Protein AF-A0A7S0PKZ0-F1 (afdb_monomer)

Solvent-accessible surface area (backbone atoms only — not comparable to full-atom values): 12028 Å² total; per-residue (Å²): 126,69,69,65,55,56,55,50,51,53,50,52,51,52,49,52,52,48,51,51,53,54,59,71,63,54,62,66,52,75,35,66,64,28,53,51,29,33,50,53,7,54,50,24,42,57,54,16,51,55,30,55,74,65,74,74,39,45,51,58,20,16,48,25,36,32,49,12,48,53,27,40,52,50,19,72,67,49,70,57,68,77,64,82,74,85,74,59,55,68,72,52,46,54,58,54,57,74,45,44,66,54,52,53,52,21,51,50,30,39,51,51,15,47,54,30,37,38,51,21,22,44,52,44,9,65,68,56,44,23,62,75,70,72,50,70,84,73,52,71,70,60,46,54,56,40,42,54,55,19,38,54,36,32,46,55,14,38,54,25,40,33,54,17,36,50,46,51,43,50,52,52,47,52,52,50,22,50,52,28,47,77,68,78,39,65,43,85,76,60,49,67,71,33,84,72,42,27,66,48,46,50,49,29,53,50,40,44,46,51,24,54,29,51,46,25,57,66,45,53,94,35,70,70,38,40,54,51,22,31,59,68,70,73,99

pLDDT: mean 74.47, std 13.17, range [40.56, 91.44]

Secondary structure (DSSP, 8-state):
--HHHHHHHHHHHHHHHHHHHHHHTS--PPPHHHHHHHHHHHHHHHHHHHHHHTTS-HHHHHHHHHHHHHHHHHHHHSPPTT-TTTT--HHHHHHHHHTHHHHHHHHHHHHHHHHHHHHHHHHT-HHHHHHHHT--PPPHHHHHHHHHHHHHHHHHHHHHHHHHHHHHHHHHHHHHHHHHHHTT--GGG--TTSTTTHHHHHHHHHHHHHHHHHHHHTTTTSHHHHHHHHHHHT-

Sequence (235 aa):
RRGTLAMRAINVDRRRARDKRHRVRRAPQLSAGSLILANIGLLSFAVSVVFYLENTQWDLFALFCVVGYVFCAAAFCVPPPGGAVESMEPAVQTQHDSRAWWRVFASMLNAIGLVLGVIGSAMYSPTFVSWVRGEGVLSGEEFEILTDYSNVIWAVSFVCFPIAAALTLRDKVLTLRTVAELNNRAPSSVSVFDPAVSVHAWILVSLCIFAVGGVMFCLDEHESVVRAALVLFGA

Foldseek 3Di:
DVVVVVVVVVVVVVVVVVVVVVVLPPQQDQDPQLVVLQVQLLVLQLVLVVVVVVVPCLQSNLVSQLSNLVSNVVSVVDDGPDPPPVDDDVQLVVVLVVCVVLLVLLVVLSVLLSVLSNVLSQLSHQVSVCVVVVHDRDDPVRSVVSNLVSLVSNLSSLVSNLSSLVSVLVSVLVSVLSSCVVVVHHSVVRDCCDVSNVVSVVSSVLSNLCNQLSNLVSVVVDPVSPVVSCVSSVD

Structure (mmCIF, N/CA/C/O backbone):
data_AF-A0A7S0PKZ0-F1
#
_entry.id   AF-A0A7S0PKZ0-F1
#
loop_
_atom_site.group_PDB
_atom_site.id
_atom_site.type_symbol
_atom_site.label_atom_id
_atom_site.label_alt_id
_atom_site.label_comp_id
_atom_site.label_asym_id
_atom_site.label_entity_id
_atom_site.label_seq_id
_atom_site.pdbx_PDB_ins_code
_atom_site.Cartn_x
_atom_site.Cartn_y
_atom_site.Cartn_z
_atom_site.occupancy
_atom_site.B_iso_or_equiv
_atom_site.auth_seq_id
_atom_site.auth_comp_id
_atom_site.auth_asym_id
_atom_site.auth_atom_id
_atom_site.pdbx_PDB_model_num
ATOM 1 N N . ARG A 1 1 ? 48.602 14.251 -41.910 1.00 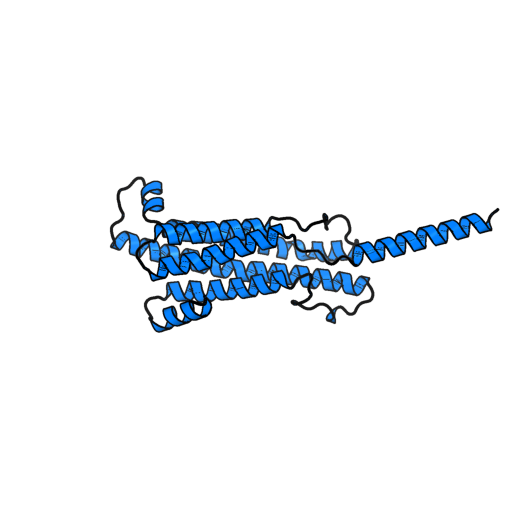56.16 1 ARG A N 1
ATOM 2 C CA . ARG A 1 1 ? 47.742 14.945 -40.909 1.00 56.16 1 ARG A CA 1
ATOM 3 C C . ARG A 1 1 ? 46.257 14.524 -40.913 1.00 56.16 1 ARG A C 1
ATOM 5 O O . ARG A 1 1 ? 45.621 14.715 -39.889 1.00 56.16 1 ARG A O 1
ATOM 12 N N . ARG A 1 2 ? 45.687 13.935 -41.984 1.00 50.72 2 ARG A N 1
ATOM 13 C CA . ARG A 1 2 ? 44.255 13.533 -42.023 1.00 50.72 2 ARG A CA 1
ATOM 14 C C . ARG A 1 2 ? 43.917 12.217 -41.286 1.00 50.72 2 ARG A C 1
ATOM 16 O O . ARG A 1 2 ? 42.847 12.124 -40.700 1.00 50.72 2 ARG A O 1
ATOM 23 N N . GLY A 1 3 ? 44.831 11.242 -41.228 1.00 50.81 3 GLY A N 1
ATOM 24 C CA . GLY A 1 3 ? 44.572 9.940 -40.579 1.00 50.81 3 GLY A CA 1
ATOM 25 C C . GLY A 1 3 ? 44.413 9.990 -39.050 1.00 50.81 3 GLY A C 1
ATOM 26 O O . GLY A 1 3 ? 43.623 9.245 -38.479 1.00 50.81 3 GLY A O 1
ATOM 27 N N . THR A 1 4 ? 45.097 10.917 -38.375 1.00 53.38 4 THR A N 1
ATOM 28 C CA . THR A 1 4 ? 45.091 11.037 -36.905 1.00 53.38 4 THR A CA 1
ATOM 29 C C . THR A 1 4 ? 43.789 11.633 -36.355 1.00 53.38 4 THR A C 1
ATOM 31 O O . THR A 1 4 ? 43.390 11.321 -35.234 1.00 53.38 4 THR A O 1
ATOM 34 N N . LEU A 1 5 ? 43.104 12.466 -37.148 1.00 55.00 5 LEU A N 1
ATOM 35 C CA . LEU A 1 5 ? 41.806 13.056 -36.799 1.00 55.00 5 LEU A CA 1
ATOM 36 C C . LEU A 1 5 ? 40.672 12.028 -36.892 1.00 55.00 5 LEU A C 1
ATOM 38 O O . LEU A 1 5 ? 39.855 11.948 -35.977 1.00 55.00 5 LEU A O 1
ATOM 42 N N . ALA A 1 6 ? 40.673 11.187 -37.931 1.00 56.84 6 ALA A N 1
ATOM 43 C CA . ALA A 1 6 ? 39.675 10.127 -38.092 1.00 56.84 6 ALA A CA 1
ATOM 44 C C . ALA A 1 6 ? 39.782 9.079 -36.970 1.00 56.84 6 ALA A C 1
ATOM 46 O O . ALA A 1 6 ? 38.782 8.670 -36.385 1.00 56.84 6 ALA A O 1
ATOM 47 N N . MET A 1 7 ? 41.011 8.714 -36.587 1.00 55.25 7 MET A N 1
ATOM 48 C CA . MET A 1 7 ? 41.256 7.767 -35.495 1.00 55.25 7 MET A CA 1
ATOM 49 C C . MET A 1 7 ? 40.845 8.329 -34.120 1.00 55.25 7 MET A C 1
ATOM 51 O O . MET A 1 7 ? 40.352 7.589 -33.267 1.00 55.25 7 MET A O 1
ATOM 55 N N . ARG A 1 8 ? 40.991 9.648 -33.903 1.00 57.72 8 ARG A N 1
ATOM 56 C CA . ARG A 1 8 ? 40.479 10.327 -32.699 1.00 57.72 8 ARG A CA 1
ATOM 57 C C . ARG A 1 8 ? 38.952 10.353 -32.660 1.00 57.72 8 ARG A C 1
ATOM 59 O O . ARG A 1 8 ? 38.401 10.056 -31.606 1.00 57.72 8 ARG A O 1
ATOM 66 N N . ALA A 1 9 ? 38.284 10.639 -33.777 1.00 59.44 9 ALA A N 1
ATOM 67 C CA . ALA A 1 9 ? 36.822 10.629 -33.852 1.00 59.44 9 ALA A CA 1
ATOM 68 C C . ALA A 1 9 ? 36.245 9.239 -33.522 1.00 59.44 9 ALA A C 1
ATOM 70 O O . ALA A 1 9 ? 35.396 9.115 -32.643 1.00 59.44 9 ALA A O 1
ATOM 71 N N . ILE A 1 10 ? 36.816 8.178 -34.105 1.00 63.06 10 ILE A N 1
ATOM 72 C CA . ILE A 1 10 ? 36.405 6.787 -33.847 1.00 63.06 10 ILE A CA 1
ATOM 73 C C . ILE A 1 10 ? 36.598 6.403 -32.371 1.00 63.06 10 ILE A C 1
ATOM 75 O O . ILE A 1 10 ? 35.760 5.717 -31.784 1.00 63.06 10 ILE A O 1
ATOM 79 N N . ASN A 1 11 ? 37.687 6.847 -31.739 1.00 59.66 11 ASN A N 1
ATOM 80 C CA . ASN A 1 11 ? 37.932 6.566 -30.323 1.00 59.66 11 ASN A CA 1
ATOM 81 C C . ASN A 1 11 ? 37.009 7.354 -29.384 1.00 59.66 11 ASN A C 1
ATOM 83 O O . ASN A 1 11 ? 36.623 6.824 -28.341 1.00 59.66 11 ASN A O 1
ATOM 87 N N . VAL A 1 12 ? 36.632 8.585 -29.740 1.00 64.75 12 VAL A N 1
ATOM 88 C CA . VAL A 1 12 ? 35.649 9.376 -28.983 1.00 64.75 12 VAL A CA 1
ATOM 89 C C . VAL A 1 12 ? 34.263 8.738 -29.081 1.00 64.75 12 VAL A C 1
ATOM 91 O O . VAL A 1 12 ? 33.608 8.574 -28.052 1.00 64.75 12 VAL A O 1
ATOM 94 N N . ASP A 1 13 ? 33.859 8.277 -30.265 1.00 57.31 13 ASP A N 1
ATOM 95 C CA . ASP A 1 13 ? 32.584 7.575 -30.448 1.00 57.31 13 ASP A CA 1
ATOM 96 C C . ASP A 1 13 ? 32.557 6.220 -29.743 1.00 57.31 13 ASP A C 1
ATOM 98 O O . ASP A 1 13 ? 31.575 5.888 -29.081 1.00 57.31 13 ASP A O 1
ATOM 102 N N . ARG A 1 14 ? 33.657 5.457 -29.773 1.00 57.25 14 ARG A N 1
ATOM 103 C CA . ARG A 1 14 ? 33.768 4.207 -29.004 1.00 57.25 14 ARG A CA 1
ATOM 104 C C . ARG A 1 14 ? 33.708 4.441 -27.497 1.00 57.25 14 ARG A C 1
ATOM 106 O O . ARG A 1 14 ? 33.105 3.631 -26.794 1.00 57.25 14 ARG A O 1
ATOM 113 N N . ARG A 1 15 ? 34.297 5.531 -26.989 1.00 56.03 15 ARG A N 1
ATOM 114 C CA . ARG A 1 15 ? 34.193 5.915 -25.570 1.00 56.03 15 ARG A CA 1
ATOM 115 C C . ARG A 1 15 ? 32.774 6.347 -25.211 1.00 56.03 15 ARG A C 1
ATOM 117 O O . ARG A 1 15 ? 32.238 5.826 -24.244 1.00 56.03 15 ARG A O 1
ATOM 124 N N . ARG A 1 16 ? 32.122 7.175 -26.034 1.00 55.34 16 ARG A N 1
ATOM 125 C CA . ARG A 1 16 ? 30.708 7.554 -25.854 1.00 55.34 16 ARG A CA 1
ATOM 126 C C . ARG A 1 16 ? 29.771 6.348 -25.903 1.00 55.34 16 ARG A C 1
ATOM 128 O O . ARG A 1 16 ? 28.849 6.265 -25.099 1.00 55.34 16 ARG A O 1
ATOM 135 N N . ALA A 1 17 ? 30.019 5.389 -26.793 1.00 53.44 17 ALA A N 1
ATOM 136 C CA . ALA A 1 17 ? 29.255 4.147 -26.874 1.00 53.44 17 ALA A CA 1
ATOM 137 C C . ALA A 1 17 ? 29.500 3.230 -25.661 1.00 53.44 17 ALA A C 1
ATOM 139 O O . ALA A 1 17 ? 28.560 2.606 -25.168 1.00 53.44 17 ALA A O 1
ATOM 140 N N . ARG A 1 18 ? 30.736 3.165 -25.141 1.00 51.12 18 ARG A N 1
ATOM 141 C CA . ARG A 1 18 ? 31.054 2.455 -23.888 1.00 51.12 18 ARG A CA 1
ATOM 142 C C . ARG A 1 18 ? 30.399 3.109 -22.675 1.00 51.12 18 ARG A C 1
ATOM 144 O O . ARG A 1 18 ? 29.810 2.392 -21.875 1.00 51.12 18 ARG A O 1
ATOM 151 N N . ASP A 1 19 ? 30.443 4.432 -22.571 1.00 51.38 19 ASP A N 1
ATOM 152 C CA . ASP A 1 19 ? 29.811 5.174 -21.476 1.00 51.38 19 ASP A CA 1
ATOM 153 C C . ASP A 1 19 ? 28.287 5.070 -21.527 1.00 51.38 19 ASP A C 1
ATOM 155 O O . ASP A 1 19 ? 27.661 4.855 -20.491 1.00 51.38 19 ASP A O 1
ATOM 159 N N . LYS A 1 20 ? 27.677 5.111 -22.722 1.00 50.09 20 LYS A N 1
ATOM 160 C CA . LYS A 1 20 ? 26.248 4.803 -22.897 1.00 50.09 20 LYS A CA 1
ATOM 161 C C . LYS A 1 20 ? 25.925 3.381 -22.434 1.00 50.09 20 LYS A C 1
ATOM 163 O O . LYS A 1 20 ? 25.011 3.202 -21.637 1.00 50.09 20 LYS A O 1
ATOM 168 N N . ARG A 1 21 ? 26.716 2.375 -22.832 1.00 46.09 21 ARG A N 1
ATOM 169 C CA . ARG A 1 21 ? 26.534 0.984 -22.368 1.00 46.09 21 ARG A CA 1
ATOM 170 C C . ARG A 1 21 ? 26.720 0.824 -20.856 1.00 46.09 21 ARG A C 1
ATOM 172 O O . ARG A 1 21 ? 26.037 -0.003 -20.261 1.00 46.09 21 ARG A O 1
ATOM 179 N N . HIS A 1 22 ? 27.617 1.586 -20.228 1.00 42.88 22 HIS A N 1
ATOM 180 C CA . HIS A 1 22 ? 27.821 1.557 -18.776 1.00 42.88 22 HIS A CA 1
ATOM 181 C C . HIS A 1 22 ? 26.718 2.283 -17.998 1.00 42.88 22 HIS A C 1
ATOM 183 O O . HIS A 1 22 ? 26.326 1.796 -16.939 1.00 42.88 22 HIS A O 1
ATOM 189 N N . ARG A 1 23 ? 26.182 3.394 -18.520 1.00 45.28 23 ARG A N 1
ATOM 190 C CA . ARG A 1 23 ? 25.038 4.099 -17.917 1.00 45.28 23 ARG A CA 1
ATOM 191 C C . ARG A 1 23 ? 23.756 3.272 -17.991 1.00 45.28 23 ARG A C 1
ATOM 193 O O . ARG A 1 23 ? 23.071 3.157 -16.986 1.00 45.28 23 ARG A O 1
ATOM 200 N N . VAL A 1 24 ? 23.497 2.613 -19.121 1.00 45.78 24 VAL A N 1
ATOM 201 C CA . VAL A 1 24 ? 22.322 1.740 -19.315 1.00 45.78 24 VAL A CA 1
ATOM 202 C C . VAL A 1 24 ? 22.423 0.432 -18.510 1.00 45.78 24 VAL A C 1
ATOM 204 O O . VAL A 1 24 ? 21.413 -0.167 -18.160 1.00 45.78 24 VAL A O 1
ATOM 207 N N . ARG A 1 25 ? 23.640 -0.020 -18.165 1.00 40.56 25 ARG A N 1
ATOM 208 C CA . ARG A 1 25 ? 23.864 -1.217 -17.331 1.00 40.56 25 ARG A CA 1
ATOM 209 C C . ARG A 1 25 ? 23.641 -1.007 -15.834 1.00 40.56 25 ARG A C 1
ATOM 211 O O . ARG A 1 25 ? 23.588 -2.006 -15.118 1.00 40.56 25 ARG A O 1
ATOM 218 N N . ARG A 1 26 ? 23.540 0.230 -15.338 1.00 45.75 26 ARG A N 1
ATOM 219 C CA . ARG A 1 26 ? 23.131 0.442 -13.947 1.00 45.75 26 ARG A CA 1
ATOM 220 C C . ARG A 1 26 ? 21.631 0.194 -13.875 1.00 45.75 26 ARG A C 1
ATOM 222 O O . ARG A 1 26 ? 20.842 1.074 -14.196 1.00 45.75 26 ARG A O 1
ATOM 229 N N . ALA A 1 27 ? 21.260 -1.025 -13.483 1.00 46.25 27 ALA A N 1
ATOM 230 C CA . ALA A 1 27 ? 19.916 -1.298 -12.996 1.00 46.25 27 ALA A CA 1
ATOM 231 C C . ALA A 1 27 ? 19.540 -0.196 -11.988 1.00 46.25 27 ALA A C 1
ATOM 233 O O . ALA A 1 27 ? 20.423 0.216 -11.223 1.00 46.25 27 ALA A O 1
ATOM 234 N N . PRO A 1 28 ? 18.296 0.313 -12.001 1.00 50.59 28 PRO A N 1
ATOM 235 C CA . PRO A 1 28 ? 17.863 1.301 -11.025 1.00 50.59 28 PRO A CA 1
ATOM 236 C C . PRO A 1 28 ? 18.113 0.716 -9.636 1.00 50.59 28 PRO A C 1
ATOM 238 O O . PRO A 1 28 ? 17.475 -0.255 -9.234 1.00 50.59 28 PRO A O 1
ATOM 241 N N . GLN A 1 29 ? 19.116 1.246 -8.935 1.00 51.88 29 GLN A N 1
ATOM 242 C CA . GLN A 1 29 ? 19.364 0.856 -7.558 1.00 51.88 29 GLN A CA 1
ATOM 243 C C . GLN A 1 29 ? 18.189 1.398 -6.758 1.00 51.88 29 GLN A C 1
ATOM 245 O O . GLN A 1 29 ? 17.881 2.584 -6.848 1.00 51.88 29 GLN A O 1
ATOM 250 N N . LEU A 1 30 ? 17.484 0.536 -6.032 1.00 57.06 30 LEU A N 1
ATOM 251 C CA . LEU A 1 30 ? 16.464 1.004 -5.107 1.00 57.06 30 LEU A CA 1
ATOM 252 C C . LEU A 1 30 ? 17.107 1.965 -4.107 1.00 57.06 30 LEU A C 1
ATOM 254 O O . LEU A 1 30 ? 18.186 1.697 -3.577 1.00 57.06 30 LEU A O 1
ATOM 258 N N . SER A 1 31 ? 16.439 3.092 -3.864 1.00 65.94 31 SER A N 1
ATOM 259 C CA . SER A 1 31 ? 16.813 3.986 -2.776 1.00 65.94 31 SER A CA 1
ATOM 260 C C . SER A 1 31 ? 16.755 3.191 -1.473 1.00 65.94 31 SER A C 1
ATOM 262 O O . SER A 1 31 ? 15.693 2.681 -1.109 1.00 65.94 31 SER A O 1
ATOM 264 N N . ALA A 1 32 ? 17.876 3.101 -0.754 1.00 72.75 32 ALA A N 1
ATOM 265 C CA . ALA A 1 32 ? 17.889 2.546 0.599 1.00 72.75 32 ALA A CA 1
ATOM 266 C C . ALA A 1 32 ? 16.852 3.253 1.496 1.00 72.75 32 ALA A C 1
ATOM 268 O O . ALA A 1 32 ? 16.226 2.613 2.334 1.00 72.75 32 ALA A O 1
ATOM 269 N N . GLY A 1 33 ? 16.598 4.545 1.247 1.00 75.88 33 GLY A N 1
ATOM 270 C CA . GLY A 1 33 ? 15.549 5.313 1.916 1.00 75.88 33 GLY A CA 1
ATOM 271 C C . GLY A 1 33 ? 14.141 4.776 1.650 1.00 75.88 33 GLY A C 1
ATOM 272 O O . GLY A 1 33 ? 13.386 4.598 2.599 1.00 75.88 33 GLY A O 1
ATOM 273 N N . SER A 1 34 ? 13.795 4.440 0.400 1.00 73.25 34 SER A N 1
ATOM 274 C CA . SER A 1 34 ? 12.488 3.835 0.082 1.00 73.25 34 SER A CA 1
ATOM 275 C C . SER A 1 34 ? 12.282 2.512 0.820 1.00 73.25 34 SER A C 1
ATOM 277 O O . SER A 1 34 ? 11.197 2.256 1.329 1.00 73.25 34 SER A O 1
ATOM 279 N N . LEU A 1 35 ? 13.323 1.678 0.903 1.00 77.31 35 LEU A N 1
ATOM 280 C CA . LEU A 1 35 ? 13.255 0.389 1.596 1.00 77.31 35 LEU A CA 1
ATOM 281 C C . LEU A 1 35 ? 13.091 0.551 3.110 1.00 77.31 35 LEU A C 1
ATOM 283 O O . LEU A 1 35 ? 12.270 -0.137 3.706 1.00 77.31 35 LEU A O 1
ATOM 287 N N . ILE A 1 36 ? 13.842 1.468 3.727 1.00 83.50 36 ILE A N 1
ATOM 288 C CA . ILE A 1 36 ? 13.723 1.757 5.163 1.00 83.50 36 ILE A CA 1
ATOM 289 C C . ILE A 1 36 ? 12.309 2.243 5.488 1.00 83.50 36 ILE A C 1
ATOM 291 O O . ILE A 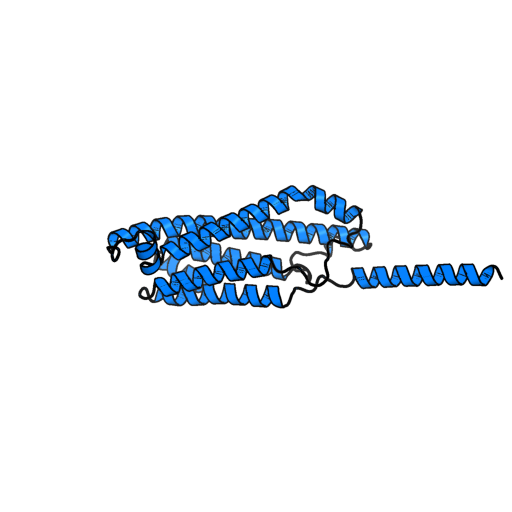1 36 ? 11.680 1.708 6.396 1.00 83.50 36 ILE A O 1
ATOM 295 N N . LEU A 1 37 ? 11.788 3.206 4.723 1.00 84.06 37 LEU A N 1
ATOM 296 C CA . LEU A 1 37 ? 10.441 3.739 4.932 1.00 84.06 37 LEU A CA 1
ATOM 297 C C . LEU A 1 37 ? 9.368 2.659 4.751 1.00 84.06 37 LEU A C 1
ATOM 299 O O . LEU A 1 37 ? 8.492 2.531 5.601 1.00 84.06 37 LEU A O 1
ATOM 303 N N . ALA A 1 38 ? 9.466 1.838 3.700 1.00 79.81 38 ALA A N 1
ATOM 304 C CA . ALA A 1 38 ? 8.526 0.743 3.481 1.00 79.81 38 ALA A CA 1
ATOM 305 C C . ALA A 1 38 ? 8.550 -0.258 4.646 1.00 79.81 38 ALA A C 1
ATOM 307 O O . ALA A 1 38 ? 7.494 -0.633 5.141 1.00 79.81 38 ALA A O 1
ATOM 308 N N . ASN A 1 39 ? 9.735 -0.638 5.131 1.00 84.00 39 ASN A N 1
ATOM 309 C CA . ASN A 1 39 ? 9.867 -1.562 6.258 1.00 84.00 39 ASN A CA 1
ATOM 310 C C . ASN A 1 39 ? 9.316 -0.984 7.565 1.00 84.00 39 ASN A C 1
ATOM 312 O O . ASN A 1 39 ? 8.660 -1.711 8.302 1.00 84.00 39 ASN A O 1
ATOM 316 N N . ILE A 1 40 ? 9.536 0.305 7.849 1.00 87.88 40 ILE A N 1
ATOM 317 C CA . ILE A 1 40 ? 8.939 0.967 9.021 1.00 87.88 40 ILE A CA 1
ATOM 318 C C . ILE A 1 40 ? 7.412 0.937 8.918 1.00 87.88 40 ILE A C 1
ATOM 320 O O . ILE A 1 40 ? 6.742 0.623 9.899 1.00 87.88 40 ILE A O 1
ATOM 324 N N . GLY A 1 41 ? 6.860 1.215 7.734 1.00 86.06 41 GLY A N 1
ATOM 325 C CA . GLY A 1 41 ? 5.416 1.170 7.522 1.00 86.06 41 GLY A CA 1
ATOM 326 C C . GLY A 1 41 ? 4.841 -0.234 7.736 1.00 86.06 41 GLY A C 1
ATOM 327 O O . GLY A 1 41 ? 3.910 -0.415 8.516 1.00 86.06 41 GLY A O 1
ATOM 328 N N . LEU A 1 42 ? 5.457 -1.246 7.120 1.00 82.00 42 LEU A N 1
ATOM 329 C CA . LEU A 1 42 ? 5.058 -2.651 7.262 1.00 82.00 42 LEU A CA 1
ATOM 330 C C . LEU A 1 42 ? 5.179 -3.161 8.705 1.00 82.00 42 LEU A C 1
ATOM 332 O O . LEU A 1 42 ? 4.280 -3.841 9.191 1.00 82.00 42 LEU A O 1
ATOM 336 N N . LEU A 1 43 ? 6.262 -2.807 9.403 1.00 85.50 43 LEU A N 1
ATOM 337 C CA . LEU A 1 43 ? 6.450 -3.155 10.812 1.00 85.50 43 LEU A CA 1
ATOM 338 C C . LEU A 1 43 ? 5.381 -2.498 11.689 1.00 85.50 43 LEU A C 1
ATOM 340 O O . LEU A 1 43 ? 4.896 -3.123 12.624 1.00 85.50 43 LEU A O 1
ATOM 344 N N . SER A 1 44 ? 4.992 -1.263 11.371 1.00 88.12 44 SER A N 1
ATOM 345 C CA . SER A 1 44 ? 3.947 -0.554 12.112 1.00 88.12 44 SER A CA 1
ATOM 346 C C . SER A 1 44 ? 2.595 -1.263 11.973 1.00 88.12 44 SER A C 1
ATOM 348 O O . SER A 1 44 ? 1.918 -1.449 12.976 1.00 88.12 44 SER A O 1
ATOM 350 N N . PHE A 1 45 ? 2.243 -1.765 10.782 1.00 83.88 45 PHE A N 1
ATOM 351 C CA . PHE A 1 45 ? 1.056 -2.617 10.614 1.00 83.88 45 PHE A CA 1
ATOM 352 C C . PHE A 1 45 ? 1.153 -3.944 11.377 1.00 83.88 45 PHE A C 1
ATOM 354 O O . PHE A 1 45 ? 0.170 -4.391 11.951 1.00 83.88 45 PHE A O 1
ATOM 361 N N . ALA A 1 46 ? 2.325 -4.580 11.424 1.00 81.06 46 ALA A N 1
ATOM 362 C CA . ALA A 1 46 ? 2.491 -5.803 12.213 1.00 81.06 46 ALA A CA 1
ATOM 363 C C . ALA A 1 46 ? 2.310 -5.542 13.721 1.00 81.06 46 ALA A C 1
ATOM 365 O O . ALA A 1 46 ? 1.666 -6.319 14.419 1.00 81.06 46 ALA A O 1
ATOM 366 N N . VAL A 1 47 ? 2.843 -4.423 14.220 1.00 85.44 47 VAL A N 1
ATOM 367 C CA . VAL A 1 47 ? 2.689 -4.010 15.622 1.00 85.44 47 VAL A CA 1
ATOM 368 C C . VAL A 1 47 ? 1.241 -3.635 15.941 1.00 85.44 47 VAL A C 1
ATOM 370 O O . VAL A 1 47 ? 0.768 -3.959 17.027 1.00 85.44 47 VAL A O 1
ATOM 373 N N . SER A 1 48 ? 0.511 -3.000 15.017 1.00 84.69 48 SER A N 1
ATOM 374 C CA . SER A 1 48 ? -0.896 -2.663 15.258 1.00 84.69 48 SER A CA 1
ATOM 375 C C . SER A 1 48 ? -1.746 -3.912 15.492 1.00 84.69 48 SER A C 1
ATOM 377 O O . SER A 1 48 ? -2.560 -3.913 16.412 1.00 84.69 48 SER A O 1
ATOM 379 N N . VAL A 1 49 ? -1.501 -5.004 14.758 1.00 79.25 49 VAL A N 1
ATOM 380 C CA . VAL A 1 49 ? -2.210 -6.281 14.954 1.00 79.25 49 VAL A CA 1
ATOM 381 C C . VAL A 1 49 ? -2.106 -6.774 16.402 1.00 79.25 49 VAL A C 1
ATOM 383 O O . VAL A 1 49 ? -3.097 -7.256 16.936 1.00 79.25 49 VAL A O 1
ATOM 386 N N . VAL A 1 50 ? -0.970 -6.590 17.082 1.00 82.56 50 VAL A N 1
ATOM 387 C CA . VAL A 1 50 ? -0.828 -6.970 18.503 1.00 82.56 50 VAL A CA 1
ATOM 388 C C . VAL A 1 50 ? -1.848 -6.229 19.373 1.00 82.56 50 VAL A C 1
ATOM 390 O O . VAL A 1 50 ? -2.577 -6.853 20.139 1.00 82.56 50 VAL A O 1
ATOM 393 N N . PHE A 1 51 ? -1.962 -4.911 19.202 1.00 84.69 51 PHE A N 1
ATOM 394 C CA . PHE A 1 51 ? -2.911 -4.091 19.961 1.00 84.69 51 PHE A CA 1
ATOM 395 C C . PHE A 1 51 ? -4.373 -4.367 19.601 1.00 84.69 51 PHE A C 1
ATOM 397 O O . PHE A 1 51 ? -5.239 -4.250 20.467 1.00 84.69 51 PHE A O 1
ATOM 404 N N . TYR A 1 52 ? -4.641 -4.752 18.350 1.00 79.56 52 TYR A N 1
ATOM 405 C CA . TYR A 1 52 ? -5.963 -5.206 17.921 1.00 79.56 52 TYR A CA 1
ATOM 406 C C . TYR A 1 52 ? -6.369 -6.486 18.666 1.00 79.56 52 TYR A C 1
ATOM 408 O O . TYR A 1 52 ? -7.456 -6.561 19.226 1.00 79.56 52 TYR A O 1
ATOM 416 N N . LEU A 1 53 ? -5.471 -7.472 18.761 1.00 76.25 53 LEU A N 1
ATOM 417 C CA . LEU A 1 53 ? -5.754 -8.748 19.431 1.00 76.25 53 LEU A CA 1
ATOM 418 C C . LEU A 1 53 ? -5.915 -8.618 20.945 1.00 76.25 53 LEU A C 1
ATOM 420 O O . LEU A 1 53 ? -6.707 -9.341 21.549 1.00 76.25 53 LEU A O 1
ATOM 424 N N . GLU A 1 54 ? -5.179 -7.697 21.564 1.00 79.06 54 GLU A N 1
ATOM 425 C CA . GLU A 1 54 ? -5.302 -7.418 22.995 1.00 79.06 54 GLU A CA 1
ATOM 426 C C . GLU A 1 54 ? -6.603 -6.676 23.354 1.00 79.06 54 GLU A C 1
ATOM 428 O O . GLU A 1 54 ? -6.901 -6.548 24.543 1.00 79.06 54 GLU A O 1
ATOM 433 N N . ASN A 1 55 ? -7.378 -6.193 22.367 1.00 71.12 55 ASN A N 1
ATOM 434 C CA . ASN A 1 55 ? -8.705 -5.561 22.503 1.00 71.12 55 ASN A CA 1
ATOM 435 C C . ASN A 1 55 ? -8.812 -4.440 23.560 1.00 71.12 55 ASN A C 1
ATOM 437 O O . ASN A 1 55 ? -9.901 -4.083 24.010 1.00 71.12 55 ASN A O 1
ATOM 441 N N . THR A 1 56 ? -7.684 -3.871 23.983 1.00 73.38 56 THR A N 1
ATOM 442 C CA . THR A 1 56 ? -7.612 -2.930 25.114 1.00 73.38 56 THR A CA 1
ATOM 443 C C . THR A 1 56 ? -6.954 -1.604 24.752 1.00 73.38 56 THR A C 1
ATOM 445 O O . THR A 1 56 ? -7.129 -0.628 25.478 1.00 73.38 56 THR A O 1
ATOM 448 N N . GLN A 1 57 ? -6.226 -1.527 23.632 1.00 85.81 57 GLN A N 1
ATOM 449 C CA . GLN A 1 57 ? -5.434 -0.350 23.253 1.00 85.81 57 GLN A CA 1
ATOM 450 C C . GLN A 1 57 ? -5.739 0.130 21.826 1.00 85.81 57 GLN A C 1
ATOM 452 O O . GLN A 1 57 ? -4.851 0.258 20.981 1.00 85.81 57 GLN A O 1
ATOM 457 N N . TRP A 1 58 ? -7.011 0.451 21.578 1.00 86.88 58 TRP A N 1
ATOM 458 C CA . TRP A 1 58 ? -7.522 0.927 20.285 1.00 86.88 58 TRP A CA 1
ATOM 459 C C . TRP A 1 58 ? -6.825 2.193 19.758 1.00 86.88 58 TRP A C 1
ATOM 461 O O . TRP A 1 58 ? -6.572 2.307 18.560 1.00 86.88 58 TRP A O 1
ATOM 471 N N . ASP A 1 59 ? -6.418 3.107 20.644 1.00 88.00 59 ASP A N 1
ATOM 472 C CA . ASP A 1 59 ? -5.660 4.305 20.256 1.00 88.00 59 ASP A CA 1
ATOM 473 C C . ASP A 1 59 ? -4.261 3.969 19.711 1.00 88.00 59 ASP A C 1
ATOM 475 O O . ASP A 1 59 ? -3.805 4.585 18.745 1.00 88.00 59 ASP A O 1
ATOM 479 N N . LEU A 1 60 ? -3.576 2.978 20.295 1.00 88.50 60 LEU A N 1
ATOM 480 C CA . LEU A 1 60 ? -2.273 2.542 19.788 1.00 88.50 60 LEU A CA 1
ATOM 481 C C . LEU A 1 60 ? -2.427 1.757 18.490 1.00 88.50 60 LEU A C 1
ATOM 483 O O . LEU A 1 60 ? -1.664 2.000 17.556 1.00 88.50 60 LEU A O 1
ATOM 487 N N . PHE A 1 61 ? -3.438 0.889 18.393 1.00 89.56 61 PHE A N 1
ATOM 488 C CA . PHE A 1 61 ? -3.790 0.228 17.136 1.00 89.56 61 PHE A CA 1
ATOM 489 C C . PHE A 1 61 ? -3.961 1.248 15.999 1.00 89.56 61 PHE A C 1
ATOM 491 O O . PHE A 1 61 ? -3.261 1.177 14.984 1.00 89.56 61 PHE A O 1
ATOM 498 N N . ALA A 1 62 ? -4.827 2.243 16.206 1.00 88.62 62 ALA A N 1
ATOM 499 C CA . ALA A 1 62 ? -5.088 3.317 15.257 1.00 88.62 62 ALA A CA 1
ATOM 500 C C . ALA A 1 62 ? -3.809 4.078 14.875 1.00 88.62 62 ALA A C 1
ATOM 502 O O . ALA A 1 62 ? -3.523 4.268 13.689 1.00 88.62 62 ALA A O 1
ATOM 503 N N . LEU A 1 63 ? -3.004 4.473 15.869 1.00 91.44 63 LEU A N 1
ATOM 504 C CA . LEU A 1 63 ? -1.751 5.195 15.657 1.00 91.44 63 LEU A CA 1
ATOM 505 C C . LEU A 1 63 ? -0.780 4.407 14.772 1.00 91.44 63 LEU A C 1
ATOM 507 O O . LEU A 1 63 ? -0.265 4.947 13.792 1.00 91.44 63 LEU A O 1
ATOM 511 N N . PHE A 1 64 ? -0.533 3.137 15.093 1.00 90.62 64 PHE A N 1
ATOM 512 C CA . PHE A 1 64 ? 0.403 2.305 14.340 1.00 90.62 64 PHE A CA 1
ATOM 513 C C . PHE A 1 64 ? -0.076 2.044 12.906 1.00 90.62 64 PHE A C 1
ATOM 515 O O . PHE A 1 64 ? 0.743 2.048 11.985 1.00 90.62 64 PHE A O 1
ATOM 522 N N . CYS A 1 65 ? -1.385 1.927 12.679 1.00 88.62 65 CYS A N 1
ATOM 523 C CA . CYS A 1 65 ? -1.948 1.857 11.331 1.00 88.62 65 CYS A CA 1
ATOM 524 C C . CYS A 1 65 ? -1.742 3.159 10.538 1.00 88.62 65 CYS A C 1
ATOM 526 O O . CYS A 1 65 ? -1.308 3.113 9.384 1.00 88.62 65 CYS A O 1
ATOM 528 N N . VAL A 1 66 ? -1.982 4.329 11.145 1.00 89.06 66 VAL A N 1
ATOM 529 C CA . VAL A 1 66 ? -1.730 5.635 10.503 1.00 89.06 66 VAL A CA 1
ATOM 530 C C . VAL A 1 66 ? -0.249 5.798 10.158 1.00 89.06 66 VAL A C 1
ATOM 532 O O . VAL A 1 66 ? 0.084 6.168 9.030 1.00 89.06 66 VAL A O 1
ATOM 535 N N . VAL A 1 67 ? 0.647 5.481 11.098 1.00 90.25 67 VAL A N 1
ATOM 536 C CA . VAL A 1 67 ? 2.100 5.477 10.867 1.00 90.25 67 VAL A CA 1
ATOM 537 C C . VAL A 1 67 ? 2.445 4.529 9.715 1.00 90.25 67 VAL A C 1
ATOM 539 O O . VAL A 1 67 ? 3.174 4.923 8.804 1.00 90.25 67 VAL A O 1
ATOM 542 N N . GLY A 1 68 ? 1.854 3.332 9.698 1.00 87.00 68 GLY A N 1
ATOM 543 C CA . GLY A 1 68 ? 1.971 2.360 8.613 1.00 87.00 68 GLY A CA 1
ATOM 544 C C . GLY A 1 68 ? 1.697 2.974 7.242 1.00 87.00 68 GLY A C 1
ATOM 545 O O . GLY A 1 68 ? 2.572 2.983 6.369 1.00 87.00 68 GLY A O 1
ATOM 546 N N . TYR A 1 69 ? 0.515 3.572 7.078 1.00 85.38 69 TYR A N 1
ATOM 547 C CA . TYR A 1 69 ? 0.116 4.219 5.829 1.00 85.38 69 TYR A CA 1
ATOM 548 C C . TYR A 1 69 ? 1.054 5.364 5.435 1.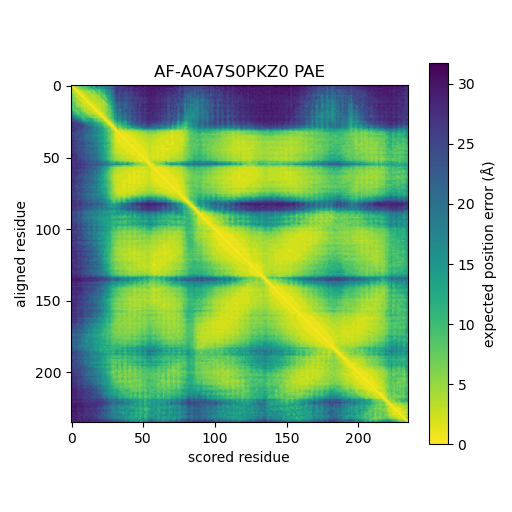00 85.38 69 TYR A C 1
ATOM 550 O O . TYR A 1 69 ? 1.513 5.404 4.292 1.00 85.38 69 TYR A O 1
ATOM 558 N N . VAL A 1 70 ? 1.390 6.267 6.360 1.00 86.69 70 VAL A N 1
ATOM 559 C CA . VAL A 1 70 ? 2.242 7.437 6.079 1.00 86.69 70 VAL A CA 1
ATOM 560 C C . VAL A 1 70 ? 3.639 7.022 5.611 1.00 86.69 70 VAL A C 1
ATOM 562 O O . VAL A 1 70 ? 4.142 7.556 4.619 1.00 86.69 70 VAL A O 1
ATOM 565 N N . PHE A 1 71 ? 4.262 6.050 6.279 1.00 86.81 71 PHE A N 1
ATOM 566 C CA . PHE A 1 71 ? 5.602 5.583 5.923 1.00 86.81 71 PHE A CA 1
ATOM 567 C C . PHE A 1 71 ? 5.617 4.800 4.605 1.00 86.81 71 PHE A C 1
ATOM 569 O O . PHE A 1 71 ? 6.519 5.004 3.786 1.00 86.81 71 PHE A O 1
ATOM 576 N N . CYS A 1 72 ? 4.592 3.986 4.335 1.00 81.31 72 CYS A N 1
ATOM 577 C CA . CYS A 1 72 ? 4.422 3.363 3.024 1.00 81.31 72 CYS A CA 1
ATOM 578 C C . CYS A 1 72 ? 4.231 4.415 1.915 1.00 81.31 72 CYS A C 1
ATOM 580 O O . CYS A 1 72 ? 4.869 4.304 0.869 1.00 81.31 72 CYS A O 1
ATOM 582 N N . ALA A 1 73 ? 3.446 5.477 2.142 1.00 78.62 73 ALA A N 1
ATOM 583 C CA . ALA A 1 73 ? 3.322 6.606 1.207 1.00 78.62 73 ALA A CA 1
ATOM 584 C C . ALA A 1 73 ? 4.676 7.260 0.926 1.00 78.62 73 ALA A C 1
ATOM 586 O O . ALA A 1 73 ? 5.067 7.447 -0.227 1.00 78.62 73 ALA A O 1
ATOM 587 N N . ALA A 1 74 ? 5.399 7.596 1.996 1.00 81.88 74 ALA A N 1
ATOM 588 C CA . ALA A 1 74 ? 6.687 8.258 1.907 1.00 81.88 74 ALA A CA 1
ATOM 589 C C . ALA A 1 74 ? 7.681 7.412 1.100 1.00 81.88 74 ALA A C 1
ATOM 591 O O . ALA A 1 74 ? 8.401 7.954 0.262 1.00 81.88 74 ALA A O 1
ATOM 592 N N . ALA A 1 75 ? 7.665 6.085 1.268 1.00 75.44 75 ALA A N 1
ATOM 593 C CA . ALA A 1 75 ? 8.495 5.162 0.499 1.00 75.44 75 ALA A CA 1
ATOM 594 C C . ALA A 1 75 ? 8.273 5.266 -1.020 1.00 75.44 75 ALA A C 1
ATOM 596 O O . ALA A 1 75 ? 9.247 5.210 -1.780 1.00 75.44 75 ALA A O 1
ATOM 597 N N . PHE A 1 76 ? 7.021 5.453 -1.460 1.00 69.81 76 PHE A N 1
ATOM 598 C CA . PHE A 1 76 ? 6.671 5.643 -2.873 1.00 69.81 76 PHE A CA 1
ATOM 599 C C . PHE A 1 76 ? 7.049 7.026 -3.411 1.00 69.81 76 PHE A C 1
ATOM 601 O O . PHE A 1 76 ? 7.336 7.155 -4.601 1.00 69.81 76 PHE A O 1
ATOM 608 N N . CYS A 1 77 ? 7.070 8.048 -2.554 1.00 71.31 77 CYS A N 1
ATOM 609 C CA . CYS A 1 77 ? 7.450 9.412 -2.925 1.00 71.31 77 CYS A CA 1
ATOM 610 C C . CYS A 1 77 ? 8.968 9.613 -3.029 1.00 71.31 77 CYS A C 1
ATOM 612 O O . CYS A 1 77 ? 9.411 10.594 -3.626 1.00 71.31 77 CYS A O 1
ATOM 614 N N . VAL A 1 78 ? 9.777 8.711 -2.461 1.00 67.75 78 VAL A N 1
ATOM 615 C CA . VAL A 1 78 ? 11.235 8.813 -2.554 1.00 67.75 78 VAL A CA 1
ATOM 616 C C . VAL A 1 78 ? 11.678 8.560 -4.001 1.00 67.75 78 VAL A C 1
ATOM 618 O O . VAL A 1 78 ? 11.470 7.464 -4.533 1.00 67.75 78 VAL A O 1
ATOM 621 N N . PRO A 1 79 ? 12.318 9.547 -4.654 1.00 58.75 79 PRO A N 1
ATOM 622 C CA . PRO A 1 79 ? 12.776 9.384 -6.020 1.00 58.75 79 PRO A CA 1
ATOM 623 C C . PRO A 1 79 ? 13.890 8.328 -6.081 1.00 58.75 79 PRO A C 1
ATOM 625 O O . PRO A 1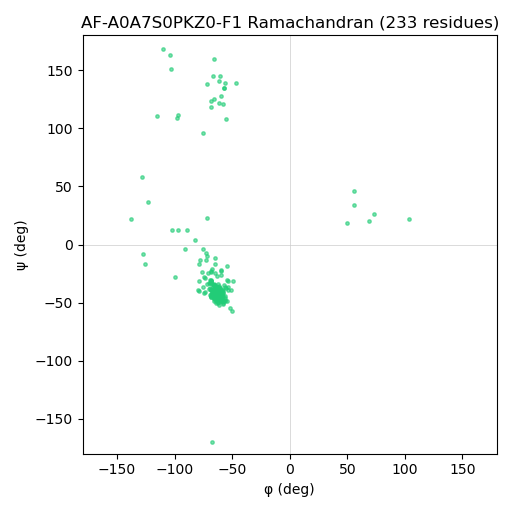 79 ? 14.718 8.233 -5.167 1.00 58.75 79 PRO A O 1
ATOM 628 N N . PRO A 1 80 ? 13.961 7.534 -7.161 1.00 55.44 80 PRO A N 1
ATOM 629 C CA . PRO A 1 80 ? 15.062 6.604 -7.345 1.00 55.44 80 PRO A CA 1
ATOM 630 C C . PRO A 1 80 ? 16.395 7.372 -7.439 1.00 55.44 80 PRO A C 1
ATOM 632 O O . PRO A 1 80 ? 16.455 8.437 -8.066 1.00 55.44 80 PRO A O 1
ATOM 635 N N . PRO A 1 81 ? 17.482 6.849 -6.845 1.00 49.44 81 PRO A N 1
ATOM 636 C CA . PRO A 1 81 ? 18.787 7.483 -6.901 1.00 49.44 81 PRO A CA 1
ATOM 637 C C . PRO A 1 81 ? 19.254 7.567 -8.360 1.00 49.44 81 PRO A C 1
ATOM 639 O O . PRO A 1 81 ? 19.370 6.556 -9.053 1.00 49.44 81 PRO A O 1
ATOM 642 N N . GLY A 1 82 ? 19.527 8.791 -8.823 1.00 48.56 82 GLY A N 1
ATOM 643 C CA . GLY A 1 82 ? 20.088 9.045 -10.153 1.00 48.56 82 GLY A CA 1
ATOM 644 C C . GLY A 1 82 ? 19.131 9.574 -11.227 1.00 48.56 82 GLY A C 1
ATOM 645 O O . GLY A 1 82 ? 19.460 9.428 -12.399 1.00 48.56 82 GLY A O 1
ATOM 646 N N . GLY A 1 83 ? 17.996 10.193 -10.872 1.00 42.47 83 GLY A N 1
ATOM 647 C CA . GLY A 1 83 ? 17.260 11.087 -11.790 1.00 42.47 83 GLY A CA 1
ATOM 648 C C . GLY A 1 83 ? 16.862 10.446 -13.127 1.00 42.47 83 GLY A C 1
ATOM 649 O O . GLY A 1 83 ? 17.078 11.019 -14.192 1.00 42.47 83 GLY A O 1
ATOM 650 N N . ALA A 1 84 ? 16.320 9.228 -13.087 1.00 45.72 84 ALA A N 1
ATOM 651 C CA . ALA A 1 84 ? 16.156 8.351 -14.251 1.00 45.72 84 ALA A CA 1
ATOM 652 C C . ALA A 1 84 ? 15.068 8.761 -15.273 1.00 45.72 84 ALA A C 1
ATOM 654 O O . ALA A 1 84 ? 14.597 7.911 -16.022 1.00 45.72 84 ALA A O 1
ATOM 655 N N . VAL A 1 85 ? 14.674 10.035 -15.333 1.00 45.03 85 VAL A N 1
ATOM 656 C CA . VAL A 1 85 ? 13.771 10.548 -16.381 1.00 45.03 85 VAL A CA 1
ATOM 657 C C . VAL A 1 85 ? 14.560 11.261 -17.486 1.00 45.03 85 VAL A C 1
ATOM 659 O O . VAL A 1 85 ? 14.186 11.200 -18.650 1.00 45.03 85 VAL A O 1
ATOM 662 N N . GLU A 1 86 ? 15.726 11.837 -17.184 1.00 41.16 86 GLU A N 1
ATOM 663 C CA . GLU A 1 86 ? 16.460 12.670 -18.154 1.00 41.16 86 GLU A CA 1
ATOM 664 C C . GLU A 1 86 ? 17.326 11.883 -19.161 1.00 41.16 86 GLU A C 1
ATOM 666 O O . GLU A 1 86 ? 18.041 12.478 -19.966 1.00 41.16 86 GLU A O 1
ATOM 671 N N . SER A 1 87 ? 17.293 10.544 -19.155 1.00 51.56 87 SER A N 1
ATOM 672 C CA . SER A 1 87 ? 18.138 9.732 -20.054 1.00 51.56 87 SER A CA 1
ATOM 673 C C . SER A 1 87 ? 17.458 8.525 -20.704 1.00 51.56 87 SER A C 1
ATOM 675 O O . SER A 1 87 ? 18.146 7.603 -21.148 1.00 51.56 87 SER A O 1
ATOM 677 N N . MET A 1 88 ? 16.124 8.519 -20.805 1.00 61.09 88 MET A N 1
ATOM 678 C CA . MET A 1 88 ? 15.429 7.516 -21.617 1.00 61.09 88 MET A CA 1
ATOM 679 C C . MET A 1 88 ? 15.634 7.779 -23.109 1.00 61.09 88 MET A C 1
ATOM 681 O O . MET A 1 88 ? 15.576 8.916 -23.575 1.00 61.09 88 MET A O 1
ATOM 685 N N . GLU A 1 89 ? 15.875 6.715 -23.878 1.00 67.38 89 GLU A N 1
ATOM 686 C CA . GLU A 1 89 ? 15.852 6.825 -25.335 1.00 67.38 89 GLU A CA 1
ATOM 687 C C . GLU A 1 89 ? 14.454 7.271 -25.802 1.00 67.38 89 GLU A C 1
ATOM 689 O O . GLU A 1 89 ? 13.458 6.835 -25.217 1.00 67.38 89 GLU A O 1
ATOM 694 N N . PRO A 1 90 ? 14.344 8.089 -26.867 1.00 71.44 90 PRO A N 1
ATOM 695 C CA . PRO A 1 90 ? 13.067 8.658 -27.307 1.00 71.44 90 PRO A CA 1
ATOM 696 C C . PRO A 1 90 ? 11.975 7.606 -27.532 1.00 71.44 90 PRO A C 1
ATOM 698 O O . PRO A 1 90 ? 10.825 7.831 -27.178 1.00 71.44 90 PRO A O 1
ATOM 701 N N . ALA A 1 91 ? 12.341 6.428 -28.048 1.00 67.94 91 ALA A N 1
ATOM 702 C CA . ALA A 1 91 ? 11.415 5.318 -28.265 1.00 67.94 91 ALA A CA 1
ATOM 703 C C . ALA A 1 91 ? 10.845 4.739 -26.955 1.00 67.94 91 ALA A C 1
ATOM 705 O O . ALA A 1 91 ? 9.669 4.378 -26.898 1.00 67.94 91 ALA A O 1
ATOM 706 N N . VAL A 1 92 ? 11.653 4.693 -25.887 1.00 70.94 92 VAL A N 1
ATOM 707 C CA . VAL A 1 92 ? 11.187 4.307 -24.544 1.00 70.94 92 VAL A CA 1
ATOM 708 C C . VAL A 1 92 ? 10.251 5.375 -24.001 1.00 70.94 92 VAL A C 1
ATOM 710 O O . VAL A 1 92 ? 9.195 5.037 -23.475 1.00 70.94 92 VAL A O 1
ATOM 713 N N . GLN A 1 93 ? 10.603 6.650 -24.185 1.00 75.44 93 GLN A N 1
ATOM 714 C CA . GLN A 1 93 ? 9.794 7.778 -23.733 1.00 75.44 93 GLN A CA 1
ATOM 715 C C . GLN A 1 93 ? 8.415 7.791 -24.409 1.00 75.44 93 GLN A C 1
ATOM 717 O O . GLN A 1 93 ? 7.407 7.884 -23.721 1.00 75.44 93 GLN A O 1
ATOM 722 N N . THR A 1 94 ? 8.334 7.590 -25.729 1.00 74.88 94 THR A N 1
ATOM 723 C CA . THR A 1 94 ? 7.048 7.548 -26.449 1.00 74.88 94 THR A CA 1
ATOM 724 C C . THR A 1 94 ? 6.151 6.403 -25.972 1.00 74.88 94 THR A C 1
ATOM 726 O O . THR A 1 94 ? 4.957 6.603 -25.744 1.00 74.88 94 THR A O 1
ATOM 729 N N . GLN A 1 95 ? 6.705 5.199 -25.770 1.00 73.06 95 GLN A N 1
ATOM 730 C CA . GLN A 1 95 ? 5.927 4.091 -25.205 1.00 73.06 95 GLN A CA 1
ATOM 731 C C . GLN A 1 95 ? 5.536 4.341 -23.745 1.00 73.06 95 GLN A C 1
ATOM 733 O O . GLN A 1 95 ? 4.417 4.021 -23.345 1.00 73.06 95 GLN A O 1
ATOM 738 N N . HIS A 1 96 ? 6.428 4.917 -22.945 1.00 76.12 96 HIS A N 1
ATOM 739 C CA . HIS A 1 96 ? 6.137 5.297 -21.571 1.00 76.12 96 HIS A CA 1
ATOM 740 C C . HIS A 1 96 ? 5.000 6.329 -21.523 1.00 76.12 96 HIS A C 1
ATOM 742 O O . HIS A 1 96 ? 4.056 6.171 -20.751 1.00 76.12 96 HIS A O 1
ATOM 748 N N . ASP A 1 97 ? 5.011 7.335 -22.390 1.00 79.31 97 ASP A N 1
ATOM 749 C CA . ASP A 1 97 ? 3.985 8.379 -22.442 1.00 79.31 97 ASP A CA 1
ATOM 750 C C . ASP A 1 97 ? 2.635 7.846 -22.934 1.00 79.31 97 ASP A C 1
ATOM 752 O O . ASP A 1 97 ? 1.599 8.229 -22.393 1.00 79.31 97 ASP A O 1
ATOM 756 N N . SER A 1 98 ? 2.624 6.855 -23.835 1.00 82.19 98 SER A N 1
ATOM 757 C CA . SER A 1 98 ? 1.384 6.179 -24.259 1.00 82.19 98 SER A CA 1
ATOM 758 C C . SER A 1 98 ? 0.621 5.505 -23.106 1.00 82.19 98 SER A C 1
ATOM 760 O O . SER A 1 98 ? -0.591 5.312 -23.183 1.00 82.19 98 SER A O 1
ATOM 762 N N . ARG A 1 99 ? 1.316 5.184 -22.006 1.00 84.38 99 ARG A N 1
ATOM 763 C CA . ARG A 1 99 ? 0.752 4.565 -20.796 1.00 84.38 99 ARG A CA 1
ATOM 764 C C . ARG A 1 99 ? 0.546 5.561 -19.652 1.00 84.38 99 ARG A C 1
ATOM 766 O O . ARG A 1 99 ? 0.276 5.147 -18.526 1.00 84.38 99 ARG A O 1
ATOM 773 N N . ALA A 1 100 ? 0.637 6.868 -19.916 1.00 82.50 100 ALA A N 1
ATOM 774 C CA . ALA A 1 100 ? 0.483 7.905 -18.894 1.00 82.50 100 ALA A CA 1
ATOM 775 C C . ALA A 1 100 ? -0.827 7.781 -18.108 1.00 82.50 100 ALA A C 1
ATOM 777 O O . ALA A 1 100 ? -0.815 7.913 -16.886 1.00 82.50 100 ALA A O 1
ATOM 778 N N . TRP A 1 101 ? -1.928 7.431 -18.778 1.00 81.50 101 TRP A N 1
ATOM 779 C CA . TRP A 1 101 ? -3.221 7.249 -18.118 1.00 81.50 101 TRP A CA 1
ATOM 780 C C . TRP A 1 101 ? -3.209 6.135 -17.062 1.00 81.50 101 TRP A C 1
ATOM 782 O O . TRP A 1 101 ? -3.825 6.280 -16.011 1.00 81.50 101 TRP A O 1
ATOM 792 N N . TRP A 1 102 ? -2.462 5.045 -17.285 1.00 84.75 102 TRP A N 1
ATOM 793 C CA . TRP A 1 102 ? -2.345 3.960 -16.302 1.00 84.75 102 TRP A CA 1
ATOM 794 C C . TRP A 1 102 ? -1.606 4.415 -15.050 1.00 84.75 102 TRP A C 1
ATOM 796 O O . TRP A 1 102 ? -1.999 4.049 -13.946 1.00 84.75 102 TRP A O 1
ATOM 806 N N . ARG A 1 103 ? -0.560 5.234 -15.214 1.00 83.00 103 ARG A N 1
ATOM 807 C CA . ARG A 1 103 ? 0.168 5.823 -14.085 1.00 83.00 103 ARG A CA 1
ATOM 808 C C . ARG A 1 103 ? -0.698 6.809 -13.317 1.00 83.00 103 ARG A C 1
ATOM 810 O O . ARG A 1 103 ? -0.734 6.729 -12.099 1.00 83.00 103 ARG A O 1
ATOM 817 N N . VAL A 1 104 ? -1.423 7.686 -14.015 1.00 82.62 104 VAL A N 1
ATOM 818 C CA . VAL A 1 104 ? -2.361 8.629 -13.384 1.00 82.62 104 VAL A CA 1
ATOM 819 C C . VAL A 1 104 ? -3.411 7.869 -12.581 1.00 82.62 104 VAL A C 1
ATOM 821 O O . VAL A 1 104 ? -3.604 8.156 -11.405 1.00 82.62 104 VAL A O 1
ATOM 824 N N . PHE A 1 105 ? -4.026 6.847 -13.175 1.00 87.19 105 PHE A N 1
ATOM 825 C CA . PHE A 1 105 ? -5.022 6.029 -12.493 1.00 87.19 105 PHE A CA 1
ATOM 826 C C . PHE A 1 105 ? -4.435 5.277 -11.287 1.00 87.19 105 PHE A C 1
ATOM 828 O O . PHE A 1 105 ? -5.027 5.288 -10.211 1.00 87.19 105 PHE A O 1
ATOM 835 N N . ALA A 1 106 ? -3.238 4.694 -11.416 1.00 84.56 106 ALA A N 1
ATOM 836 C CA . ALA A 1 106 ? -2.541 4.056 -10.298 1.00 84.56 106 ALA A CA 1
ATOM 837 C C . ALA A 1 106 ? -2.219 5.052 -9.168 1.00 84.56 106 ALA A C 1
ATOM 839 O O . ALA A 1 106 ? -2.415 4.741 -7.996 1.00 84.56 106 ALA A O 1
ATOM 840 N N . SER A 1 107 ? -1.770 6.263 -9.504 1.00 81.88 107 SER A N 1
ATOM 841 C CA . SER A 1 107 ? -1.525 7.334 -8.533 1.00 81.88 107 SER A CA 1
ATOM 842 C C . SER A 1 107 ? -2.807 7.776 -7.829 1.00 81.88 107 SER A C 1
ATOM 844 O O . SER A 1 107 ? -2.786 7.956 -6.615 1.00 81.88 107 SER A O 1
ATOM 846 N N . MET A 1 108 ? -3.922 7.902 -8.555 1.00 87.31 108 MET A N 1
ATOM 847 C CA . MET A 1 108 ? -5.225 8.215 -7.962 1.00 87.31 108 MET A CA 1
ATOM 848 C C . MET A 1 108 ? -5.674 7.125 -6.990 1.00 87.31 108 MET A C 1
ATOM 850 O O . MET A 1 108 ? -6.063 7.442 -5.871 1.00 87.31 108 MET A O 1
ATOM 854 N N . LEU A 1 109 ? -5.576 5.852 -7.380 1.00 88.44 109 LEU A N 1
ATOM 855 C CA . LEU A 1 109 ? -5.928 4.731 -6.506 1.00 88.44 109 LEU A CA 1
ATOM 856 C C . LEU A 1 109 ? -5.047 4.675 -5.254 1.00 88.44 109 LEU A C 1
ATOM 858 O O . LEU A 1 109 ? -5.572 4.475 -4.166 1.00 88.44 109 LEU A O 1
ATOM 862 N N . ASN A 1 110 ? -3.738 4.911 -5.379 1.00 83.69 110 ASN A N 1
ATOM 863 C CA . ASN A 1 110 ? -2.850 5.013 -4.218 1.00 83.69 110 ASN A CA 1
ATOM 864 C C . ASN A 1 110 ? -3.241 6.175 -3.296 1.00 83.69 110 ASN A C 1
ATOM 866 O O . ASN A 1 110 ? -3.251 6.004 -2.083 1.00 83.69 110 ASN A O 1
ATOM 870 N N . ALA A 1 111 ? -3.571 7.345 -3.852 1.00 84.94 111 ALA A N 1
ATOM 871 C CA . ALA A 1 111 ? -3.980 8.502 -3.061 1.00 84.94 111 ALA A CA 1
ATOM 872 C C . ALA A 1 111 ? -5.303 8.248 -2.325 1.00 84.94 111 ALA A C 1
ATOM 874 O O . ALA A 1 111 ? -5.399 8.515 -1.131 1.00 84.94 111 ALA A O 1
ATOM 875 N N . ILE A 1 112 ? -6.297 7.689 -3.021 1.00 89.31 112 ILE A N 1
ATOM 876 C CA . ILE A 1 112 ? -7.591 7.322 -2.435 1.00 89.31 112 ILE A CA 1
ATOM 877 C C . ILE A 1 112 ? -7.391 6.268 -1.347 1.00 89.31 112 ILE A C 1
ATOM 879 O O . ILE A 1 112 ? -7.850 6.470 -0.227 1.00 89.31 112 ILE A O 1
ATOM 883 N N . GLY A 1 113 ? -6.661 5.190 -1.646 1.00 87.12 113 GLY A N 1
ATOM 884 C CA . GLY A 1 113 ? -6.361 4.138 -0.679 1.00 87.12 113 GLY A CA 1
ATOM 885 C C . GLY A 1 113 ? -5.678 4.693 0.566 1.00 87.12 113 GLY A C 1
ATOM 886 O O . GLY A 1 113 ? -6.092 4.394 1.676 1.00 87.12 113 GLY A O 1
ATOM 887 N N . LEU A 1 114 ? -4.703 5.589 0.404 1.00 86.62 114 LEU A N 1
ATOM 888 C CA . LEU A 1 114 ? -4.010 6.207 1.531 1.00 86.62 114 LEU A CA 1
ATOM 889 C C . LEU A 1 114 ? -4.928 7.059 2.399 1.00 86.62 114 LEU A C 1
ATOM 891 O O . LEU A 1 114 ? -4.911 6.930 3.620 1.00 86.62 114 LEU A O 1
ATOM 895 N N . VAL A 1 115 ? -5.717 7.931 1.776 1.00 88.94 115 VAL A N 1
ATOM 896 C CA . VAL A 1 115 ? -6.634 8.812 2.500 1.00 88.94 115 VAL A CA 1
ATOM 897 C C . VAL A 1 115 ? -7.662 7.980 3.263 1.00 88.94 115 VAL A C 1
ATOM 899 O O . VAL A 1 115 ? -7.853 8.203 4.454 1.00 88.94 115 VAL A O 1
ATOM 902 N N . LEU A 1 116 ? -8.264 6.982 2.613 1.00 91.00 116 LEU A N 1
ATOM 903 C CA . LEU A 1 116 ? -9.220 6.079 3.253 1.00 91.00 116 LEU A CA 1
ATOM 904 C C . LEU A 1 116 ? -8.559 5.256 4.363 1.00 91.00 116 LEU A C 1
ATOM 906 O O . LEU A 1 116 ? -9.106 5.159 5.453 1.00 91.00 116 LEU A O 1
ATOM 910 N N . GLY A 1 117 ? -7.358 4.727 4.134 1.00 87.94 117 GLY A N 1
ATOM 911 C CA . GLY A 1 117 ? -6.602 3.978 5.131 1.00 87.94 117 GLY A CA 1
ATOM 912 C C . GLY A 1 117 ? -6.313 4.800 6.385 1.00 87.94 117 GLY A C 1
ATOM 913 O O . GLY A 1 117 ? -6.557 4.330 7.495 1.00 87.94 117 GLY A O 1
ATOM 914 N N . VAL A 1 118 ? -5.862 6.047 6.227 1.00 89.12 118 VAL A N 1
ATOM 915 C CA . VAL A 1 118 ? -5.615 6.965 7.350 1.00 89.12 118 VAL A CA 1
ATOM 916 C C . VAL A 1 118 ? -6.915 7.324 8.068 1.00 89.12 118 VAL A C 1
ATOM 918 O O . VAL A 1 118 ? -6.954 7.241 9.292 1.00 89.12 118 VAL A O 1
ATOM 921 N N . ILE A 1 119 ? -7.978 7.673 7.336 1.00 90.44 119 ILE A N 1
ATOM 922 C CA . ILE A 1 119 ? -9.278 8.026 7.929 1.00 90.44 119 ILE A CA 1
ATOM 923 C C . ILE A 1 119 ? -9.857 6.843 8.707 1.00 90.44 119 ILE A C 1
ATOM 925 O O . ILE A 1 119 ? -10.169 6.994 9.883 1.00 90.44 119 ILE A O 1
ATOM 929 N N . GLY A 1 120 ? -9.944 5.664 8.086 1.00 88.56 120 GLY A N 1
ATOM 930 C CA . GLY A 1 120 ? -10.471 4.467 8.740 1.00 88.56 120 GLY A CA 1
ATOM 931 C C . GLY A 1 120 ? -9.643 4.070 9.961 1.00 88.56 120 GLY A C 1
ATOM 932 O O . GLY A 1 120 ? -10.205 3.732 10.992 1.00 88.56 120 GLY A O 1
ATOM 933 N N . SER A 1 121 ? -8.313 4.218 9.903 1.00 89.19 121 SER A N 1
ATOM 934 C CA . SER A 1 121 ? -7.452 3.966 11.069 1.00 89.19 121 SER A CA 1
ATOM 935 C C . SER A 1 121 ? -7.703 4.971 12.192 1.00 89.19 121 SER A C 1
ATOM 937 O O . SER A 1 121 ? -7.748 4.593 13.352 1.00 89.19 121 SER A O 1
ATOM 939 N N . ALA A 1 122 ? -7.870 6.255 11.871 1.00 88.69 122 ALA A N 1
ATOM 940 C CA . ALA A 1 122 ? -8.106 7.287 12.874 1.00 88.69 122 ALA A CA 1
ATOM 941 C C . ALA A 1 122 ? -9.480 7.137 13.550 1.00 88.69 122 ALA A C 1
ATOM 943 O O . ALA A 1 122 ? -9.619 7.437 14.732 1.00 88.69 122 ALA A O 1
ATOM 944 N N . MET A 1 123 ? -10.481 6.626 12.829 1.00 89.25 123 MET A N 1
ATOM 945 C CA . MET A 1 123 ? -11.811 6.346 13.380 1.00 89.25 123 MET A CA 1
ATOM 946 C C . MET A 1 123 ? -11.816 5.201 14.405 1.00 89.25 123 MET A C 1
ATOM 948 O O . MET A 1 123 ? -12.690 5.172 15.265 1.00 89.25 123 MET A O 1
ATOM 952 N N . TYR A 1 124 ? -10.805 4.329 14.390 1.00 86.31 124 TYR A N 1
ATOM 953 C CA . TYR A 1 124 ? -10.585 3.330 15.438 1.00 86.31 124 TYR A CA 1
ATOM 954 C C . TYR A 1 124 ? -10.065 3.912 16.762 1.00 86.31 124 TYR A C 1
ATOM 956 O O . TYR A 1 124 ? -9.974 3.177 17.739 1.00 86.31 124 TYR A O 1
ATOM 964 N N . SER A 1 125 ? -9.711 5.202 16.826 1.00 89.38 125 SER A N 1
ATOM 965 C CA . SER A 1 125 ? -9.219 5.856 18.044 1.00 89.38 125 SER A CA 1
ATOM 966 C C . SER A 1 125 ? -10.345 6.615 18.763 1.00 89.38 125 SER A C 1
ATOM 968 O O . SER A 1 125 ? -10.750 7.687 18.296 1.00 89.38 125 SER A O 1
ATOM 970 N N . PRO A 1 126 ? -10.824 6.142 19.934 1.00 87.44 126 PRO A N 1
ATOM 971 C CA . PRO A 1 126 ? -11.792 6.884 20.745 1.00 87.44 126 PRO A CA 1
ATOM 972 C C . PRO A 1 126 ? -11.307 8.293 21.109 1.00 87.44 126 PRO A C 1
ATOM 974 O O . PRO A 1 126 ? -12.088 9.250 21.122 1.00 87.44 126 PRO A O 1
ATOM 977 N N . THR A 1 127 ? -10.004 8.444 21.369 1.00 87.94 127 THR A N 1
ATOM 978 C CA . THR A 1 127 ? -9.399 9.734 21.720 1.00 87.94 127 THR A CA 1
ATOM 979 C C . THR A 1 127 ? -9.419 10.699 20.534 1.00 87.94 127 THR A C 1
ATOM 981 O O . THR A 1 127 ? -9.782 11.865 20.684 1.00 87.94 127 THR A O 1
ATOM 984 N N . PHE A 1 128 ? -9.077 10.230 19.332 1.00 88.00 128 PHE A N 1
ATOM 985 C CA . PHE A 1 128 ? -9.129 11.063 18.132 1.00 88.00 128 PHE A CA 1
ATOM 986 C C . PHE A 1 128 ? -10.564 11.477 17.804 1.00 88.00 128 PHE A C 1
ATOM 988 O O . PHE A 1 128 ? -10.821 12.635 17.480 1.00 88.00 128 PHE A O 1
ATOM 995 N N . VAL A 1 129 ? -11.512 10.549 17.912 1.00 87.56 129 VAL A N 1
ATOM 996 C CA . VAL A 1 129 ? -12.909 10.801 17.547 1.00 87.56 129 VAL A CA 1
ATOM 997 C C . VAL A 1 129 ? -13.575 11.769 18.520 1.00 87.56 129 VAL A C 1
ATOM 999 O O . VAL A 1 129 ? -14.238 12.705 18.070 1.00 87.56 129 VAL A O 1
ATOM 1002 N N . SER A 1 130 ? -13.364 11.600 19.828 1.00 86.50 130 SER A N 1
ATOM 1003 C CA . SER A 1 130 ? -13.851 12.559 20.832 1.00 86.50 130 SER A CA 1
ATOM 1004 C C . SER A 1 130 ? -13.260 13.953 20.605 1.00 86.50 130 SER A C 1
ATOM 1006 O O . SER A 1 130 ? -13.989 14.946 20.631 1.00 86.50 130 SER A O 1
ATOM 1008 N N . TRP A 1 131 ? -11.971 14.038 20.257 1.00 87.50 131 TRP A N 1
ATOM 1009 C CA . TRP A 1 131 ? -11.324 15.299 19.897 1.00 87.50 131 TRP A CA 1
ATOM 1010 C C . TRP A 1 131 ? -11.937 15.966 18.654 1.00 87.50 131 TRP A C 1
ATOM 1012 O O . TRP A 1 131 ? -12.219 17.163 18.691 1.00 87.50 131 TRP A O 1
ATOM 1022 N N . VAL A 1 132 ? -12.184 15.218 17.570 1.00 87.56 132 VAL A N 1
ATOM 1023 C CA . VAL A 1 132 ? -12.777 15.764 16.332 1.00 87.56 132 VAL A CA 1
ATOM 1024 C C . VAL A 1 132 ? -14.233 16.188 16.532 1.00 87.56 132 VAL A C 1
ATOM 1026 O O . VAL A 1 132 ? -14.649 17.212 15.990 1.00 87.56 132 VAL A O 1
ATOM 1029 N N . ARG A 1 133 ? -15.015 15.414 17.294 1.00 84.19 133 ARG A N 1
ATOM 1030 C CA . ARG A 1 133 ? -16.424 15.727 17.578 1.00 84.19 133 ARG A CA 1
ATOM 1031 C C . ARG A 1 133 ? -16.593 16.843 18.610 1.00 84.19 133 ARG A C 1
ATOM 1033 O O . ARG A 1 133 ? -17.628 17.500 18.614 1.00 84.19 133 ARG A O 1
ATOM 1040 N N . GLY A 1 134 ? -15.593 17.073 19.463 1.00 82.00 134 GLY A N 1
ATOM 1041 C CA . GLY A 1 134 ? -15.707 17.987 20.603 1.00 82.00 134 GLY A CA 1
ATOM 1042 C C . GLY A 1 134 ? -16.656 17.469 21.691 1.00 82.00 134 GLY A C 1
ATOM 1043 O O . GLY A 1 134 ? -17.162 18.255 22.490 1.00 82.00 134 GLY A O 1
ATOM 1044 N N . GLU A 1 135 ? -16.910 16.161 21.703 1.00 75.31 135 GLU A N 1
ATOM 1045 C CA . GLU A 1 135 ? -17.836 15.481 22.609 1.00 75.31 135 GLU A CA 1
ATOM 1046 C C . GLU A 1 135 ? -17.069 14.603 23.612 1.00 75.31 135 GLU A C 1
ATOM 1048 O O . GLU A 1 135 ? -15.859 14.401 23.495 1.00 75.31 135 GLU A O 1
ATOM 1053 N N . GLY A 1 136 ? -17.771 14.125 24.644 1.00 73.38 136 GLY A N 1
ATOM 1054 C CA . GLY A 1 136 ? -17.206 13.253 25.675 1.00 73.38 136 GLY A CA 1
ATOM 1055 C C 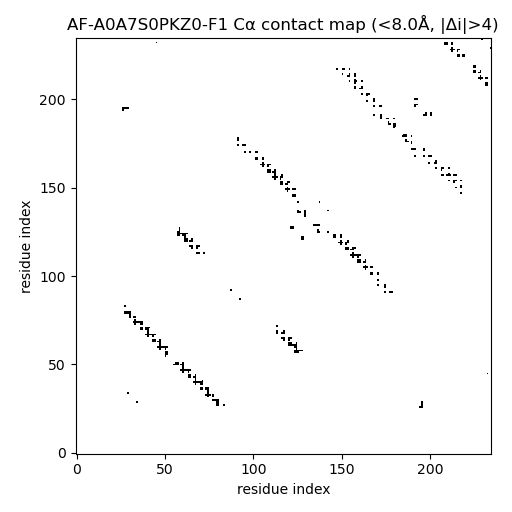. GLY A 1 136 ? -16.813 11.862 25.162 1.00 73.38 136 GLY A C 1
ATOM 1056 O O . GLY A 1 136 ? -16.797 11.585 23.965 1.00 73.38 136 GLY A O 1
ATOM 1057 N N . VAL A 1 137 ? -16.484 10.969 26.096 1.00 75.00 137 VAL A N 1
ATOM 1058 C CA . VAL A 1 137 ? -16.139 9.575 25.784 1.00 75.00 137 VAL A CA 1
ATOM 1059 C C . VAL A 1 137 ? -17.318 8.903 25.074 1.00 75.00 137 VAL A C 1
ATOM 1061 O O . VAL A 1 137 ? -18.436 8.949 25.585 1.00 75.00 137 VAL A O 1
ATOM 1064 N N . LEU A 1 138 ? -17.056 8.291 23.914 1.00 78.94 138 LEU A N 1
ATOM 1065 C CA . LEU A 1 138 ? -18.049 7.526 23.154 1.00 78.94 138 LEU A CA 1
ATOM 1066 C C . LEU A 1 138 ? -18.641 6.414 24.022 1.00 78.94 138 LEU A C 1
ATOM 1068 O O . LEU A 1 138 ? -17.914 5.735 24.754 1.00 78.94 138 LEU A O 1
ATOM 1072 N N . SER A 1 139 ? -19.951 6.199 23.916 1.00 83.12 139 SER A N 1
ATOM 1073 C CA . SER A 1 139 ? -20.552 4.978 24.450 1.00 83.12 139 SER A CA 1
ATOM 1074 C C . SER A 1 139 ? -20.057 3.746 23.677 1.00 83.12 139 SER A C 1
ATOM 1076 O O . SER A 1 139 ? -19.573 3.857 22.549 1.00 83.12 139 SER A O 1
ATOM 1078 N N . GLY A 1 140 ? -20.176 2.557 24.279 1.00 82.75 140 GLY A N 1
ATOM 1079 C CA . GLY A 1 140 ? -19.759 1.306 23.631 1.00 82.75 140 GLY A CA 1
ATOM 1080 C C . GLY A 1 140 ? -20.488 1.047 22.308 1.00 82.75 140 GLY A C 1
ATOM 1081 O O . GLY A 1 140 ? -19.847 0.719 21.320 1.00 82.75 140 GLY A O 1
ATOM 1082 N N . GLU A 1 141 ? -21.798 1.298 22.262 1.00 85.38 141 GLU A N 1
ATOM 1083 C CA . GLU A 1 141 ? -22.621 1.135 21.053 1.00 85.38 141 GLU A CA 1
ATOM 1084 C C . GLU A 1 141 ? -22.216 2.118 19.941 1.00 85.38 141 GLU A C 1
ATOM 1086 O O . GLU A 1 141 ? -22.096 1.746 18.775 1.00 85.38 141 GLU A O 1
ATOM 1091 N N . GLU A 1 142 ? -21.938 3.380 20.287 1.00 84.19 142 GLU A N 1
ATOM 1092 C CA . GLU A 1 142 ? -21.446 4.361 19.312 1.00 84.19 142 GLU A CA 1
ATOM 1093 C C . GLU A 1 142 ? -20.060 4.000 18.779 1.00 84.19 142 GLU A C 1
ATOM 1095 O O . GLU A 1 142 ? -19.762 4.273 17.614 1.00 84.19 142 GLU A O 1
ATOM 1100 N N . PHE A 1 143 ? -19.213 3.407 19.623 1.00 84.44 143 PHE A N 1
ATOM 1101 C CA . PHE A 1 143 ? -17.900 2.930 19.218 1.00 84.44 143 PHE A CA 1
ATOM 1102 C C . PHE A 1 143 ? -18.008 1.737 18.263 1.00 84.44 143 PHE A C 1
ATOM 1104 O O . PHE A 1 143 ? -17.365 1.769 17.219 1.00 84.44 143 PHE A O 1
ATOM 1111 N N . GLU A 1 144 ? -18.869 0.756 18.547 1.00 83.75 144 GLU A N 1
ATOM 1112 C CA . GLU A 1 144 ? -19.115 -0.397 17.664 1.00 83.75 144 GLU A CA 1
ATOM 1113 C C . GLU A 1 144 ? -19.601 0.038 16.270 1.00 83.75 144 GLU A C 1
ATOM 1115 O O . GLU A 1 144 ? -19.011 -0.326 15.249 1.00 83.75 144 GLU A O 1
ATOM 1120 N N . ILE A 1 145 ? -20.600 0.926 16.212 1.00 85.06 145 ILE A N 1
ATOM 1121 C CA . ILE A 1 145 ? -21.095 1.484 14.942 1.00 85.06 145 ILE A CA 1
ATOM 1122 C C . ILE A 1 145 ? -19.966 2.193 14.183 1.00 85.06 145 ILE A C 1
ATOM 1124 O O . ILE A 1 145 ? -19.853 2.102 12.957 1.00 85.06 145 ILE A O 1
ATOM 1128 N N . LEU A 1 146 ? -19.117 2.932 14.897 1.00 85.88 146 LEU A N 1
ATOM 1129 C CA . LEU A 1 146 ? -18.000 3.638 14.288 1.00 85.88 146 LEU A CA 1
ATOM 1130 C C . LEU A 1 146 ? -16.943 2.674 13.738 1.00 85.88 146 LEU A C 1
ATOM 1132 O O . LEU A 1 146 ? -16.404 2.923 12.653 1.00 85.88 146 LEU A O 1
ATOM 1136 N N . THR A 1 147 ? -16.656 1.580 14.445 1.00 82.31 147 THR A N 1
ATOM 1137 C CA . THR A 1 147 ? -15.730 0.543 13.980 1.00 82.31 147 THR A CA 1
ATOM 1138 C C . THR A 1 147 ? -16.256 -0.172 12.736 1.00 82.31 147 THR A C 1
ATOM 1140 O O . THR A 1 147 ? -15.476 -0.395 11.810 1.00 82.31 147 THR A O 1
ATOM 1143 N N . ASP A 1 148 ? -17.569 -0.379 12.608 1.00 83.38 148 ASP A N 1
ATOM 1144 C CA . ASP A 1 148 ? -18.174 -0.940 11.390 1.00 83.38 148 ASP A CA 1
ATOM 1145 C C . ASP A 1 148 ? -17.969 -0.035 10.170 1.00 83.38 148 ASP A C 1
ATOM 1147 O O . ASP A 1 148 ? -17.519 -0.477 9.107 1.00 83.38 148 ASP A O 1
ATOM 1151 N N . TYR A 1 149 ? -18.222 1.271 10.313 1.00 85.00 149 TYR A N 1
ATOM 1152 C CA . TYR A 1 149 ? -17.931 2.227 9.240 1.00 85.00 149 TYR A CA 1
ATOM 1153 C C . TYR A 1 149 ? -16.435 2.279 8.909 1.00 85.00 149 TYR A C 1
ATOM 1155 O O . TYR A 1 149 ? -16.058 2.378 7.736 1.00 85.00 149 TYR A O 1
ATOM 1163 N N . SER A 1 150 ? -15.579 2.183 9.928 1.00 86.31 150 SER A N 1
ATOM 1164 C CA . SER A 1 150 ? -14.122 2.154 9.766 1.00 86.31 150 SER A CA 1
ATOM 1165 C C . SER A 1 150 ? -13.673 0.935 8.965 1.00 86.31 150 SER A C 1
ATOM 1167 O O . SER A 1 150 ? -12.856 1.076 8.054 1.00 86.31 150 SER A O 1
ATOM 1169 N N . ASN A 1 151 ? -14.267 -0.231 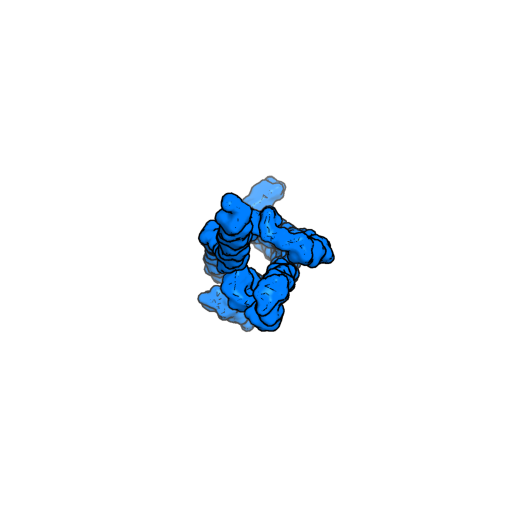9.230 1.00 83.06 151 ASN A N 1
ATOM 1170 C CA . ASN A 1 151 ? -14.032 -1.478 8.505 1.00 83.06 151 ASN A CA 1
ATOM 1171 C C . ASN A 1 151 ? -14.383 -1.363 7.025 1.00 83.06 151 ASN A C 1
ATOM 1173 O O . ASN A 1 151 ? -13.585 -1.745 6.169 1.00 83.06 151 ASN A O 1
ATOM 1177 N N . VAL A 1 152 ? -15.525 -0.757 6.693 1.00 83.38 152 VAL A N 1
ATOM 1178 C CA . VAL A 1 152 ? -15.903 -0.519 5.291 1.00 83.38 152 VAL A CA 1
ATOM 1179 C C . VAL A 1 152 ? -14.891 0.398 4.596 1.00 83.38 152 VAL A C 1
ATOM 1181 O O . VAL A 1 152 ? -14.441 0.103 3.486 1.00 83.38 152 VAL A O 1
ATOM 1184 N N . ILE A 1 153 ? -14.489 1.492 5.247 1.00 86.56 153 ILE A N 1
ATOM 1185 C CA . ILE A 1 153 ? -13.492 2.431 4.710 1.00 86.56 153 ILE A CA 1
ATOM 1186 C C . ILE A 1 153 ? -12.144 1.725 4.485 1.00 86.56 153 ILE A C 1
ATOM 1188 O O . ILE A 1 153 ? -11.510 1.896 3.437 1.00 86.56 153 ILE A O 1
ATOM 1192 N N . TRP A 1 154 ? -11.723 0.894 5.437 1.00 84.94 154 TRP A N 1
ATOM 1193 C CA . TRP A 1 154 ? -10.524 0.070 5.332 1.00 84.94 154 TRP A CA 1
ATOM 1194 C C . TRP A 1 154 ? -10.603 -0.951 4.204 1.00 84.94 154 TRP A C 1
ATOM 1196 O O . TRP A 1 154 ? -9.659 -1.057 3.425 1.00 84.94 154 TRP A O 1
ATOM 1206 N N . ALA A 1 155 ? -11.724 -1.652 4.047 1.00 81.69 155 ALA A N 1
ATOM 1207 C CA . ALA A 1 155 ? -11.912 -2.611 2.965 1.00 81.69 155 ALA A CA 1
ATOM 1208 C C . ALA A 1 155 ? -11.742 -1.945 1.589 1.00 81.69 155 ALA A C 1
ATOM 1210 O O . ALA A 1 155 ? -11.055 -2.479 0.716 1.00 81.69 155 ALA A O 1
ATOM 1211 N N . VAL A 1 156 ? -12.287 -0.736 1.403 1.00 83.94 156 VAL A N 1
ATOM 1212 C CA . VAL A 1 156 ? -12.091 0.031 0.161 1.00 83.94 156 VAL A CA 1
ATOM 1213 C C . VAL A 1 156 ? -10.618 0.415 -0.023 1.00 83.94 156 VAL A C 1
ATOM 1215 O O . VAL A 1 156 ? -10.069 0.223 -1.111 1.00 83.94 156 VAL A O 1
ATOM 1218 N N . SER A 1 157 ? -9.949 0.887 1.036 1.00 85.19 157 SER A N 1
ATOM 1219 C CA . SER A 1 157 ? -8.503 1.165 1.028 1.00 85.19 157 SER A CA 1
ATOM 1220 C C . SER A 1 157 ? -7.686 -0.057 0.578 1.00 85.19 157 SER A C 1
ATOM 1222 O O . SER A 1 157 ? -6.871 0.029 -0.349 1.00 85.19 157 SER A O 1
ATOM 1224 N N . PHE A 1 158 ? -7.972 -1.220 1.165 1.00 79.81 158 PHE A N 1
ATOM 1225 C CA . PHE A 1 158 ? -7.313 -2.489 0.877 1.00 79.81 158 PHE A CA 1
ATOM 1226 C C . PHE A 1 158 ? -7.542 -3.000 -0.543 1.00 79.81 158 PHE A C 1
ATOM 1228 O O . PHE A 1 158 ? -6.698 -3.723 -1.061 1.00 79.81 158 PHE A O 1
ATOM 1235 N N . VAL A 1 159 ? -8.624 -2.605 -1.213 1.00 83.62 159 VAL A N 1
ATOM 1236 C CA . VAL A 1 159 ? -8.831 -2.906 -2.637 1.00 83.62 159 VAL A CA 1
ATOM 1237 C C . VAL A 1 159 ? -8.029 -1.953 -3.528 1.00 83.62 159 VAL A C 1
ATOM 1239 O O . VAL A 1 159 ? -7.448 -2.377 -4.531 1.00 83.62 159 VAL A O 1
ATOM 1242 N N . CYS A 1 160 ? -7.954 -0.668 -3.175 1.00 85.69 160 CYS A N 1
ATOM 1243 C CA . CYS A 1 160 ? -7.252 0.334 -3.976 1.00 85.69 160 CYS A CA 1
ATOM 1244 C C . CYS A 1 160 ? -5.743 0.054 -4.097 1.00 85.69 160 CYS A C 1
ATOM 1246 O O . CYS A 1 160 ? -5.184 0.158 -5.195 1.00 85.69 160 CYS A O 1
ATOM 1248 N N . PHE A 1 161 ? -5.086 -0.329 -2.997 1.00 81.00 161 PHE A N 1
ATOM 1249 C CA . PHE A 1 161 ? -3.628 -0.492 -2.949 1.00 81.00 161 PHE A CA 1
ATOM 1250 C C . PHE A 1 161 ? -3.069 -1.608 -3.853 1.00 81.00 161 PHE A C 1
ATOM 1252 O O . PHE A 1 161 ? -2.164 -1.321 -4.645 1.00 81.00 161 PHE A O 1
ATOM 1259 N N . PRO A 1 162 ? -3.578 -2.856 -3.824 1.00 82.00 162 PRO A N 1
ATOM 1260 C CA . PRO A 1 162 ? -3.126 -3.917 -4.721 1.00 82.00 162 PRO A CA 1
ATOM 1261 C C . PRO A 1 162 ? -3.310 -3.567 -6.198 1.00 82.00 162 PRO A C 1
ATOM 1263 O O . PRO A 1 162 ? -2.420 -3.828 -7.009 1.00 82.00 162 PRO A O 1
ATOM 1266 N N . ILE A 1 163 ? -4.426 -2.926 -6.563 1.00 85.81 163 ILE A N 1
ATOM 1267 C CA . ILE A 1 163 ? -4.687 -2.526 -7.953 1.00 85.81 163 ILE A CA 1
ATOM 1268 C C . ILE A 1 163 ? -3.659 -1.480 -8.401 1.00 85.81 163 ILE A C 1
ATOM 1270 O O . ILE A 1 163 ? -3.046 -1.620 -9.464 1.00 85.81 163 ILE A O 1
ATOM 1274 N N . ALA A 1 164 ? -3.417 -0.456 -7.581 1.00 84.44 164 ALA A N 1
ATOM 1275 C CA . ALA A 1 164 ? -2.427 0.575 -7.866 1.00 84.44 164 ALA A CA 1
ATOM 1276 C C . ALA A 1 164 ? -1.000 0.006 -7.982 1.00 84.44 164 ALA A C 1
ATOM 1278 O O . ALA A 1 164 ? -0.257 0.341 -8.917 1.00 84.44 164 ALA A O 1
ATOM 1279 N N . ALA A 1 165 ? -0.624 -0.898 -7.073 1.00 81.12 165 ALA A N 1
ATOM 1280 C CA . ALA A 1 165 ? 0.666 -1.578 -7.089 1.00 81.12 165 ALA A CA 1
ATOM 1281 C C . ALA A 1 165 ? 0.828 -2.472 -8.331 1.00 81.12 165 ALA A C 1
A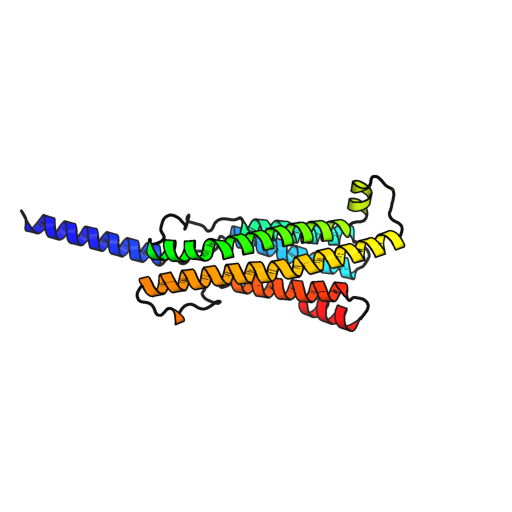TOM 1283 O O . ALA A 1 165 ? 1.877 -2.432 -8.979 1.00 81.12 165 ALA A O 1
ATOM 1284 N N . ALA A 1 166 ? -0.215 -3.207 -8.731 1.00 85.12 166 ALA A N 1
ATOM 1285 C CA . ALA A 1 166 ? -0.204 -4.050 -9.926 1.00 85.12 166 ALA A CA 1
ATOM 1286 C C . ALA A 1 166 ? -0.038 -3.233 -11.216 1.00 85.12 166 ALA A C 1
ATOM 1288 O O . ALA A 1 166 ? 0.766 -3.593 -12.080 1.00 85.12 166 ALA A O 1
ATOM 1289 N N . LEU A 1 167 ? -0.745 -2.106 -11.338 1.00 87.00 167 LEU A N 1
ATOM 1290 C CA . LEU A 1 167 ? -0.606 -1.193 -12.477 1.00 87.00 167 LEU A CA 1
ATOM 1291 C C . LEU A 1 167 ? 0.802 -0.592 -12.553 1.00 87.00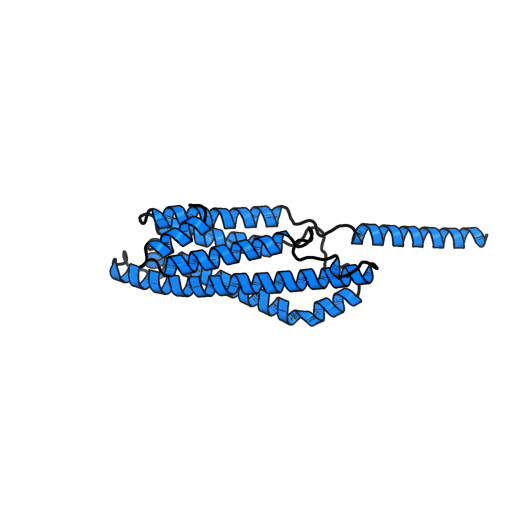 167 LEU A C 1
ATOM 1293 O O . LEU A 1 167 ? 1.406 -0.565 -13.628 1.00 87.00 167 LEU A O 1
ATOM 1297 N N . THR A 1 168 ? 1.353 -0.181 -11.409 1.00 83.00 168 THR A N 1
ATOM 1298 C CA . THR A 1 168 ? 2.712 0.369 -11.315 1.00 83.00 168 THR A CA 1
ATOM 1299 C C . THR A 1 168 ? 3.766 -0.674 -11.688 1.00 83.00 168 THR A C 1
ATOM 1301 O O . THR A 1 168 ? 4.672 -0.395 -12.477 1.00 83.00 168 THR A O 1
ATOM 1304 N N . LEU A 1 169 ? 3.648 -1.897 -11.161 1.00 83.56 169 LEU A N 1
ATOM 1305 C CA . LEU A 1 169 ? 4.539 -3.008 -11.491 1.00 83.56 169 LEU A CA 1
ATOM 1306 C C . LEU A 1 169 ? 4.470 -3.340 -12.985 1.00 83.56 169 LEU A C 1
ATOM 1308 O O . LEU A 1 169 ? 5.508 -3.497 -13.630 1.00 83.56 169 LEU A O 1
ATOM 1312 N N . ARG A 1 170 ? 3.259 -3.394 -13.553 1.00 86.00 170 ARG A N 1
ATOM 1313 C CA . ARG A 1 170 ? 3.051 -3.661 -14.978 1.00 86.00 170 ARG A CA 1
ATOM 1314 C C . ARG A 1 170 ? 3.718 -2.604 -15.854 1.00 86.00 170 ARG A C 1
ATOM 1316 O O . ARG A 1 170 ? 4.412 -2.974 -16.799 1.00 86.00 170 ARG A O 1
ATOM 1323 N N . ASP A 1 171 ? 3.553 -1.318 -15.546 1.00 84.25 171 ASP A N 1
ATOM 1324 C CA . ASP A 1 171 ? 4.192 -0.239 -16.310 1.00 84.25 171 ASP A CA 1
ATOM 1325 C C . ASP A 1 171 ? 5.726 -0.333 -16.254 1.00 84.25 171 ASP A C 1
ATOM 1327 O O . ASP A 1 171 ? 6.397 -0.233 -17.286 1.00 84.25 171 ASP A O 1
ATOM 1331 N N . LYS A 1 172 ? 6.296 -0.632 -15.077 1.00 79.44 172 LYS A N 1
ATOM 1332 C CA . LYS A 1 172 ? 7.748 -0.810 -14.914 1.00 79.44 172 LYS A CA 1
ATOM 1333 C C . LYS A 1 172 ? 8.283 -2.020 -15.681 1.00 79.44 172 LYS A C 1
ATOM 1335 O O . LYS A 1 172 ? 9.295 -1.897 -16.368 1.00 79.44 172 LYS A O 1
ATOM 1340 N N . VAL A 1 173 ? 7.597 -3.164 -15.630 1.00 84.56 173 VAL A N 1
ATOM 1341 C CA . VAL A 1 173 ? 7.982 -4.369 -16.388 1.00 84.56 173 VAL A CA 1
ATOM 1342 C C . VAL A 1 173 ? 7.932 -4.108 -17.889 1.00 84.56 173 VAL A C 1
ATOM 1344 O O . VAL A 1 173 ? 8.874 -4.456 -18.598 1.00 84.56 173 VAL A O 1
ATOM 1347 N N . LEU A 1 174 ? 6.869 -3.469 -18.386 1.00 85.00 174 LEU A N 1
ATOM 1348 C CA . LEU A 1 174 ? 6.765 -3.135 -19.806 1.00 85.00 174 LEU A CA 1
ATOM 1349 C C . LEU A 1 174 ? 7.872 -2.172 -20.236 1.00 85.00 174 LEU A C 1
ATOM 1351 O O . LEU A 1 174 ? 8.496 -2.391 -21.264 1.00 85.00 174 LEU A O 1
ATOM 1355 N N . THR A 1 175 ? 8.164 -1.156 -19.427 1.00 82.31 175 THR A N 1
ATOM 1356 C CA . THR A 1 175 ? 9.267 -0.218 -19.679 1.00 82.31 175 THR A CA 1
ATOM 1357 C C . THR A 1 175 ? 10.615 -0.939 -19.766 1.00 82.31 175 THR A C 1
ATOM 1359 O O . THR A 1 175 ? 11.385 -0.701 -20.694 1.00 82.31 175 THR A O 1
ATOM 1362 N N . LEU A 1 176 ? 10.893 -1.868 -18.846 1.00 80.50 176 LEU A N 1
ATOM 1363 C CA . LEU A 1 176 ? 12.120 -2.668 -18.875 1.00 80.50 176 LEU A CA 1
ATOM 1364 C C . LEU A 1 176 ? 12.191 -3.601 -20.090 1.00 80.50 176 LEU A C 1
ATOM 1366 O O . LEU A 1 176 ? 13.276 -3.788 -20.638 1.00 80.50 176 LEU A O 1
ATOM 1370 N N . ARG A 1 177 ? 11.060 -4.154 -20.543 1.00 83.06 177 ARG A N 1
ATOM 1371 C CA . ARG A 1 177 ? 10.994 -4.954 -21.777 1.00 83.06 177 ARG A CA 1
ATOM 1372 C C . ARG A 1 177 ? 11.348 -4.127 -23.006 1.00 83.06 177 ARG A C 1
ATOM 1374 O O . ARG A 1 177 ? 12.203 -4.555 -23.774 1.00 83.06 177 ARG A O 1
ATOM 1381 N N . THR A 1 178 ? 10.798 -2.921 -23.132 1.00 81.25 178 THR A N 1
ATOM 1382 C CA . THR A 1 178 ? 11.148 -1.985 -24.213 1.00 81.25 178 THR A CA 1
ATOM 1383 C C . THR A 1 178 ? 12.640 -1.647 -24.191 1.00 81.25 178 THR A C 1
ATOM 1385 O O . THR A 1 178 ? 13.310 -1.659 -25.221 1.00 81.25 178 THR A O 1
ATOM 1388 N N . VAL A 1 179 ? 13.203 -1.396 -23.004 1.00 79.50 179 VAL A N 1
ATOM 1389 C CA . VAL A 1 179 ? 14.646 -1.151 -22.848 1.00 79.50 179 VAL A CA 1
ATOM 1390 C C . VAL A 1 179 ? 15.465 -2.388 -23.234 1.00 79.50 179 VAL A C 1
ATOM 1392 O O . VAL A 1 179 ? 16.522 -2.251 -23.850 1.00 79.50 179 VAL A O 1
ATOM 1395 N N . ALA A 1 180 ? 15.017 -3.597 -22.892 1.00 80.06 180 ALA A N 1
ATOM 1396 C CA . ALA A 1 180 ? 15.690 -4.837 -23.272 1.00 80.06 180 ALA A CA 1
ATOM 1397 C C . ALA A 1 180 ? 15.706 -5.029 -24.797 1.00 80.06 180 ALA A C 1
ATOM 1399 O O . ALA A 1 180 ? 16.772 -5.304 -25.350 1.00 80.06 180 ALA A O 1
ATOM 1400 N N . GLU A 1 181 ? 14.574 -4.794 -25.467 1.00 80.94 181 GLU A N 1
ATOM 1401 C CA . GLU A 1 181 ? 14.439 -4.855 -26.929 1.00 80.94 181 GLU A CA 1
ATOM 1402 C C . GLU A 1 181 ? 15.410 -3.895 -27.627 1.00 80.94 181 GLU A C 1
ATOM 1404 O O . GLU A 1 181 ? 16.183 -4.315 -28.489 1.00 80.94 181 GLU A O 1
ATOM 1409 N N . LEU A 1 182 ? 15.465 -2.634 -27.188 1.00 78.06 182 LEU A N 1
ATOM 1410 C CA . LEU A 1 182 ? 16.391 -1.630 -27.735 1.00 78.06 182 LEU A CA 1
ATOM 1411 C C . LEU A 1 182 ? 17.867 -1.995 -27.508 1.00 78.06 182 LEU A C 1
ATOM 1413 O O . LEU A 1 182 ? 18.743 -1.641 -28.297 1.00 78.06 182 LEU A O 1
ATOM 1417 N N . ASN A 1 183 ? 18.155 -2.770 -26.462 1.00 75.50 183 ASN A N 1
ATOM 1418 C CA . ASN A 1 183 ? 19.490 -3.287 -26.167 1.00 75.50 183 ASN A CA 1
ATOM 1419 C C . ASN A 1 183 ? 19.799 -4.639 -26.834 1.00 75.50 183 ASN A C 1
ATOM 1421 O O . ASN A 1 183 ? 20.807 -5.262 -26.484 1.00 75.50 183 ASN A O 1
ATOM 1425 N N . ASN A 1 184 ? 18.983 -5.090 -27.795 1.00 77.81 184 ASN A N 1
ATOM 1426 C CA . ASN A 1 184 ? 19.107 -6.392 -28.464 1.00 77.81 184 ASN A CA 1
ATOM 1427 C C . ASN A 1 184 ? 19.103 -7.577 -27.481 1.00 77.81 184 ASN A C 1
ATOM 1429 O O . ASN A 1 184 ? 19.795 -8.577 -27.682 1.00 77.81 184 ASN A O 1
ATOM 1433 N N . ARG A 1 185 ? 18.352 -7.457 -26.383 1.00 79.75 185 ARG A N 1
ATOM 1434 C CA . ARG A 1 185 ? 18.051 -8.561 -25.467 1.00 79.75 185 ARG A CA 1
ATOM 1435 C C . ARG A 1 185 ? 16.627 -9.039 -25.710 1.00 79.75 185 ARG A C 1
ATOM 1437 O O . ARG A 1 185 ? 15.765 -8.263 -26.110 1.00 79.75 185 ARG A O 1
ATOM 1444 N N . ALA A 1 186 ? 16.376 -10.317 -25.442 1.00 78.56 186 ALA A N 1
ATOM 1445 C CA . ALA A 1 186 ? 15.037 -10.872 -25.565 1.00 78.56 186 ALA A CA 1
ATOM 1446 C C . ALA A 1 186 ? 14.099 -10.226 -24.521 1.00 78.56 186 ALA A C 1
ATOM 1448 O O . ALA A 1 186 ? 14.399 -10.308 -23.332 1.00 78.56 186 ALA A O 1
ATOM 1449 N N . PRO A 1 187 ? 12.951 -9.639 -24.901 1.00 76.38 187 PRO A N 1
ATOM 1450 C CA . PRO A 1 187 ? 11.997 -9.070 -23.941 1.00 76.38 187 PRO A CA 1
ATOM 1451 C C . PRO A 1 187 ? 11.459 -10.104 -22.940 1.00 76.38 187 PRO A C 1
ATOM 1453 O O . PRO A 1 187 ? 11.118 -9.762 -21.808 1.00 76.38 187 PRO A O 1
ATOM 1456 N N . SER A 1 188 ? 11.439 -11.387 -23.315 1.00 76.94 188 SER A N 1
ATOM 1457 C CA . SER A 1 188 ? 11.099 -12.498 -22.420 1.00 76.94 188 SER A CA 1
ATOM 1458 C C . SER A 1 188 ? 12.091 -12.691 -21.268 1.00 76.94 188 SER A C 1
ATOM 1460 O O . SER A 1 188 ? 11.738 -13.333 -20.283 1.00 76.94 188 SER A O 1
ATOM 1462 N N . SER A 1 189 ? 13.299 -12.115 -21.337 1.00 76.50 189 SER A N 1
ATOM 1463 C CA . SER A 1 189 ? 14.263 -12.169 -20.233 1.00 76.50 189 SER A CA 1
ATOM 1464 C C . SER A 1 189 ? 13.870 -11.283 -19.048 1.00 76.50 189 SER A C 1
ATOM 1466 O O . SER A 1 189 ? 14.479 -11.397 -17.990 1.00 76.50 189 SER A O 1
ATOM 1468 N N . VAL A 1 190 ? 12.896 -10.381 -19.217 1.00 76.94 190 VAL A N 1
ATOM 1469 C CA . VAL A 1 190 ? 12.414 -9.482 -18.162 1.00 76.94 190 VAL A CA 1
ATOM 1470 C C . VAL A 1 190 ? 11.151 -10.067 -17.521 1.00 76.94 190 VAL A C 1
ATOM 1472 O O . VAL A 1 190 ? 10.071 -10.130 -18.129 1.00 76.94 190 VAL A O 1
ATOM 1475 N N . SER A 1 191 ? 11.308 -10.469 -16.262 1.00 81.56 191 SER A N 1
ATOM 1476 C CA . SER A 1 191 ? 10.275 -11.026 -15.383 1.00 81.56 191 SER A CA 1
ATOM 1477 C C . SER A 1 191 ? 9.812 -9.991 -14.347 1.00 81.56 191 SER A C 1
ATOM 1479 O O . SER A 1 191 ? 10.510 -9.018 -14.075 1.00 81.56 191 SER A O 1
ATOM 1481 N N . VAL A 1 192 ? 8.657 -10.227 -13.715 1.00 76.88 192 VAL A N 1
ATOM 1482 C CA . VAL A 1 192 ? 8.213 -9.476 -12.521 1.00 76.88 192 VAL A CA 1
ATOM 1483 C C . VAL A 1 192 ? 9.195 -9.608 -11.347 1.00 76.88 192 VAL A C 1
ATOM 1485 O O . VAL A 1 192 ? 9.241 -8.738 -10.485 1.00 76.88 192 VAL A O 1
ATOM 1488 N N . PHE A 1 193 ? 10.020 -10.659 -11.352 1.00 77.19 193 PHE A N 1
ATOM 1489 C CA . PHE A 1 193 ? 11.083 -10.896 -10.374 1.00 77.19 193 PHE A CA 1
ATOM 1490 C C . PHE A 1 193 ? 12.467 -10.428 -10.848 1.00 77.19 193 PHE A C 1
ATOM 1492 O O . PHE A 1 193 ? 13.471 -10.774 -10.230 1.00 77.19 193 PHE A O 1
ATOM 1499 N N . ASP A 1 194 ? 12.551 -9.649 -11.933 1.00 73.56 194 ASP A N 1
ATOM 1500 C CA . ASP A 1 194 ? 13.810 -8.999 -12.308 1.00 73.56 194 ASP A CA 1
ATOM 1501 C C . ASP A 1 194 ? 14.299 -8.121 -11.136 1.00 73.56 194 ASP A C 1
ATOM 1503 O O . ASP A 1 194 ? 13.483 -7.397 -10.553 1.00 73.56 194 ASP A O 1
ATOM 1507 N N . PRO A 1 195 ? 15.593 -8.154 -10.758 1.00 69.50 195 PRO A N 1
ATOM 1508 C CA . PRO A 1 195 ? 16.113 -7.392 -9.622 1.00 69.50 195 PRO A CA 1
ATOM 1509 C C . PRO A 1 195 ? 15.710 -5.911 -9.618 1.00 69.50 195 PRO A C 1
ATOM 1511 O O . PRO A 1 195 ? 15.487 -5.351 -8.548 1.00 69.50 195 PRO A O 1
ATOM 1514 N N . ALA A 1 196 ? 15.539 -5.295 -10.794 1.00 68.00 196 ALA A N 1
ATOM 1515 C CA . ALA A 1 196 ? 15.134 -3.897 -10.934 1.00 68.00 196 ALA A CA 1
ATOM 1516 C C . ALA A 1 196 ? 13.684 -3.605 -10.491 1.00 68.00 196 ALA A C 1
ATOM 1518 O O . ALA A 1 196 ? 13.362 -2.462 -10.163 1.00 68.00 196 ALA A O 1
ATOM 1519 N N . VAL A 1 197 ? 12.797 -4.607 -10.489 1.00 73.12 197 VAL A N 1
ATOM 1520 C CA . VAL A 1 197 ? 11.364 -4.461 -10.151 1.00 73.12 197 VAL A CA 1
ATOM 1521 C C . VAL A 1 197 ? 10.874 -5.429 -9.077 1.00 73.12 197 VAL A C 1
ATOM 1523 O O . VAL A 1 197 ? 9.774 -5.238 -8.568 1.00 73.12 197 VAL A O 1
ATOM 1526 N N . SER A 1 198 ? 11.696 -6.395 -8.669 1.00 73.00 198 SER A N 1
ATOM 1527 C CA . SER A 1 198 ? 11.370 -7.433 -7.682 1.00 73.00 198 SER A CA 1
ATOM 1528 C C . SER A 1 198 ? 10.780 -6.883 -6.379 1.00 73.00 198 SER A C 1
ATOM 1530 O O . SER A 1 198 ? 9.816 -7.438 -5.866 1.00 73.00 198 SER A O 1
ATOM 1532 N N . VAL A 1 199 ? 11.273 -5.745 -5.879 1.00 68.94 199 VAL A N 1
ATOM 1533 C CA . VAL A 1 199 ? 10.712 -5.089 -4.684 1.00 68.94 199 VAL A CA 1
ATOM 1534 C C . VAL A 1 199 ? 9.264 -4.644 -4.896 1.00 68.94 199 VAL A C 1
ATOM 1536 O O . VAL A 1 199 ? 8.456 -4.774 -3.990 1.00 68.94 199 VAL A O 1
ATOM 1539 N N . HIS A 1 200 ? 8.894 -4.179 -6.090 1.00 71.38 200 HIS A N 1
ATOM 1540 C CA . HIS A 1 200 ? 7.507 -3.799 -6.385 1.00 71.38 200 HIS A CA 1
ATOM 1541 C C . HIS A 1 200 ? 6.592 -5.024 -6.462 1.00 71.38 200 HIS A C 1
ATOM 1543 O O . HIS A 1 200 ? 5.430 -4.937 -6.075 1.00 71.38 200 HIS A O 1
ATOM 1549 N N . ALA A 1 201 ? 7.116 -6.163 -6.927 1.00 76.38 201 ALA A N 1
ATOM 1550 C CA . ALA A 1 201 ? 6.396 -7.430 -6.886 1.00 76.38 201 ALA A CA 1
ATOM 1551 C C . ALA A 1 201 ? 6.175 -7.897 -5.441 1.00 76.38 201 ALA A C 1
ATOM 1553 O O . ALA A 1 201 ? 5.057 -8.262 -5.092 1.00 76.38 201 ALA A O 1
ATOM 1554 N N . TRP A 1 202 ? 7.196 -7.810 -4.585 1.00 73.19 202 TRP A N 1
ATOM 1555 C CA . TRP A 1 202 ? 7.054 -8.128 -3.163 1.00 73.19 202 TRP A CA 1
ATOM 1556 C C . TRP A 1 202 ? 6.108 -7.175 -2.435 1.00 73.19 202 TRP A C 1
ATOM 1558 O O . TRP A 1 202 ? 5.259 -7.647 -1.693 1.00 73.19 202 TRP A O 1
ATOM 1568 N N . ILE A 1 203 ? 6.170 -5.869 -2.712 1.00 73.31 203 ILE A N 1
ATOM 1569 C CA . ILE A 1 203 ? 5.202 -4.891 -2.195 1.00 73.31 203 ILE A CA 1
ATOM 1570 C C . ILE A 1 203 ? 3.776 -5.286 -2.593 1.00 73.31 203 ILE A C 1
ATOM 1572 O O . ILE A 1 203 ? 2.898 -5.283 -1.741 1.00 73.31 203 ILE A O 1
ATOM 1576 N N . LEU A 1 204 ? 3.536 -5.663 -3.855 1.00 79.12 204 LEU A N 1
ATOM 1577 C CA . LEU A 1 204 ? 2.217 -6.124 -4.297 1.00 79.12 204 LEU A CA 1
ATOM 1578 C C . LEU A 1 204 ? 1.764 -7.373 -3.528 1.00 79.12 204 LEU A C 1
ATOM 1580 O O . LEU A 1 204 ? 0.633 -7.411 -3.060 1.00 79.12 204 LEU A O 1
ATOM 1584 N N . VAL A 1 205 ? 2.638 -8.372 -3.375 1.00 78.50 205 VAL A N 1
ATOM 1585 C CA . VAL A 1 205 ? 2.329 -9.592 -2.612 1.00 78.50 205 VAL A CA 1
ATOM 1586 C C . VAL A 1 205 ? 1.984 -9.251 -1.163 1.00 78.50 205 VAL A C 1
ATOM 1588 O O . VAL A 1 205 ? 0.949 -9.692 -0.674 1.00 78.50 205 VAL A O 1
ATOM 1591 N N . SER A 1 206 ? 2.795 -8.424 -0.501 1.00 73.00 206 SER A N 1
ATOM 1592 C CA . SER A 1 206 ? 2.531 -7.966 0.863 1.00 73.00 206 SER A CA 1
ATOM 1593 C C . SER A 1 206 ? 1.199 -7.226 0.954 1.00 73.00 206 SER A C 1
ATOM 1595 O O . SER A 1 206 ? 0.382 -7.574 1.795 1.00 73.00 206 SER A O 1
ATOM 1597 N N . LEU A 1 207 ? 0.928 -6.268 0.062 1.00 74.19 207 LEU A N 1
ATOM 1598 C CA . LEU A 1 207 ? -0.338 -5.527 0.042 1.00 74.19 207 LEU A CA 1
ATOM 1599 C C . LEU A 1 207 ? -1.547 -6.443 -0.177 1.00 74.19 207 LEU A C 1
ATOM 1601 O O . LEU A 1 207 ? -2.575 -6.224 0.448 1.00 74.19 207 LEU A O 1
ATOM 1605 N N . CYS A 1 208 ? -1.434 -7.476 -1.016 1.00 76.81 208 CYS A N 1
ATOM 1606 C CA . CYS A 1 208 ? -2.488 -8.478 -1.170 1.00 76.81 208 CYS A CA 1
ATOM 1607 C C . CYS A 1 208 ? -2.721 -9.268 0.125 1.00 76.81 208 CYS A C 1
ATOM 1609 O O . CYS A 1 208 ? -3.870 -9.517 0.475 1.00 76.81 208 CYS A O 1
ATOM 1611 N N . ILE A 1 209 ? -1.657 -9.640 0.844 1.00 75.31 209 ILE A N 1
ATOM 1612 C CA . ILE A 1 209 ? -1.766 -10.318 2.144 1.00 75.31 209 ILE A CA 1
ATOM 1613 C C . ILE A 1 209 ? -2.452 -9.398 3.163 1.00 75.31 209 ILE A C 1
ATOM 1615 O O . ILE A 1 209 ? -3.411 -9.825 3.798 1.00 75.31 209 ILE A O 1
ATOM 1619 N N . PHE A 1 210 ? -2.039 -8.126 3.254 1.00 71.62 210 PHE A N 1
ATOM 1620 C CA . PHE A 1 210 ? -2.695 -7.130 4.112 1.00 71.62 210 PHE A CA 1
ATOM 1621 C C . PHE A 1 210 ? -4.153 -6.904 3.732 1.00 71.62 210 PHE A C 1
ATOM 1623 O O . PHE A 1 210 ? -4.993 -6.809 4.615 1.00 71.62 210 PHE A O 1
ATOM 1630 N N . ALA A 1 211 ? -4.470 -6.867 2.440 1.00 72.44 211 ALA A N 1
ATOM 1631 C CA . ALA A 1 211 ? -5.836 -6.683 1.984 1.00 72.44 211 ALA A CA 1
ATOM 1632 C C . ALA A 1 211 ? -6.732 -7.867 2.359 1.00 72.44 211 ALA A C 1
ATOM 1634 O O . ALA A 1 211 ? -7.825 -7.668 2.877 1.00 72.44 211 ALA A O 1
ATOM 1635 N N . VAL A 1 212 ? -6.261 -9.097 2.137 1.00 71.81 212 VAL A N 1
ATOM 1636 C CA . VAL A 1 212 ? -7.015 -10.305 2.497 1.00 71.81 212 VAL A CA 1
ATOM 1637 C C . VAL A 1 212 ? -7.161 -10.412 4.011 1.00 71.81 212 VAL A C 1
ATOM 1639 O O . VAL A 1 212 ? -8.276 -10.584 4.493 1.00 71.81 212 VAL A O 1
ATOM 1642 N N . GLY A 1 213 ? -6.072 -10.260 4.765 1.00 69.88 213 GLY A N 1
ATOM 1643 C CA . GLY A 1 213 ? -6.119 -10.323 6.224 1.00 69.88 213 GLY A CA 1
ATOM 1644 C C . GLY A 1 213 ? -6.946 -9.189 6.841 1.00 69.88 213 GLY A C 1
ATOM 1645 O O . GLY A 1 213 ? -7.708 -9.423 7.770 1.00 69.88 213 GLY A O 1
ATOM 1646 N N . GLY A 1 214 ? -6.874 -7.977 6.288 1.00 67.50 214 GLY A N 1
ATOM 1647 C CA . GLY A 1 214 ? -7.675 -6.834 6.723 1.00 67.50 214 GLY A CA 1
ATOM 1648 C C . GLY A 1 214 ? -9.172 -7.021 6.467 1.00 67.50 214 GLY A C 1
ATOM 1649 O O . GLY A 1 214 ? -9.981 -6.734 7.342 1.00 67.50 214 GLY A O 1
ATOM 1650 N N . VAL A 1 215 ? -9.553 -7.573 5.309 1.00 68.06 215 VAL A N 1
ATOM 1651 C CA . VAL A 1 215 ? -10.953 -7.947 5.026 1.00 68.06 215 VAL A CA 1
ATOM 1652 C C . VAL A 1 215 ? -11.424 -9.070 5.951 1.00 68.06 215 VAL A C 1
ATOM 1654 O O . VAL A 1 215 ? -12.573 -9.061 6.374 1.00 68.06 215 VAL A O 1
ATOM 1657 N N . MET A 1 216 ? -10.550 -10.014 6.300 1.00 68.06 216 MET A N 1
ATOM 1658 C CA . MET A 1 216 ? -10.874 -11.064 7.267 1.00 68.06 216 MET A CA 1
ATOM 1659 C C . MET A 1 216 ? -11.130 -10.505 8.674 1.00 68.06 216 MET A C 1
ATOM 1661 O O . MET A 1 216 ? -12.035 -10.985 9.344 1.00 68.06 216 MET A O 1
ATOM 1665 N N . PHE A 1 217 ? -10.413 -9.460 9.100 1.00 65.94 217 PHE A N 1
ATOM 1666 C CA . PHE A 1 217 ? -10.717 -8.757 10.354 1.00 65.94 217 PHE A CA 1
ATOM 1667 C C . PHE A 1 217 ? -12.039 -7.982 10.321 1.00 65.94 217 PHE A C 1
ATOM 1669 O O . PHE A 1 217 ? -12.637 -7.767 11.363 1.00 65.94 217 PHE A O 1
ATOM 1676 N N . CYS A 1 218 ? -12.538 -7.615 9.138 1.00 64.00 218 CYS A N 1
ATOM 1677 C CA . CYS A 1 218 ? -13.884 -7.048 8.998 1.00 64.00 218 CYS A CA 1
ATOM 1678 C C . CYS A 1 218 ? -14.997 -8.114 9.112 1.00 64.00 218 CYS A C 1
ATOM 1680 O O . CYS A 1 218 ? -16.170 -7.776 9.001 1.00 64.00 218 CYS A O 1
ATOM 1682 N N . LEU A 1 219 ? -14.635 -9.397 9.237 1.00 63.84 219 LEU A N 1
ATOM 1683 C CA . LEU A 1 219 ? -15.527 -10.556 9.358 1.00 63.84 219 LEU A CA 1
ATOM 1684 C C . LEU A 1 219 ? -15.216 -11.331 10.655 1.00 63.84 219 LEU A C 1
ATOM 1686 O O . LEU A 1 219 ? -15.229 -12.567 10.682 1.00 63.84 219 LEU A O 1
ATOM 1690 N N . ASP A 1 220 ? -14.871 -10.600 11.712 1.00 64.12 220 ASP A N 1
ATOM 1691 C CA . ASP A 1 220 ? -14.437 -11.113 13.014 1.00 64.12 220 ASP A CA 1
ATOM 1692 C C . ASP A 1 220 ? -15.515 -11.902 13.779 1.00 64.12 220 ASP A C 1
ATOM 1694 O O . ASP A 1 220 ? -15.181 -12.665 14.687 1.00 64.12 220 ASP A O 1
ATOM 1698 N N . GLU A 1 221 ? -16.777 -11.848 13.336 1.00 62.12 221 GLU A N 1
ATOM 1699 C CA . GLU A 1 221 ? -17.879 -12.703 13.808 1.00 62.12 221 GLU A CA 1
ATOM 1700 C C . GLU A 1 221 ? -17.581 -14.216 13.704 1.00 62.12 221 GLU A C 1
ATOM 1702 O O . GLU A 1 221 ? -18.237 -15.049 14.342 1.00 62.12 221 GLU A O 1
ATOM 1707 N N . HIS A 1 222 ? -16.590 -14.610 12.899 1.00 61.38 222 HIS A N 1
ATOM 1708 C CA . HIS A 1 222 ? -16.170 -15.997 12.739 1.00 61.38 222 HIS A CA 1
ATOM 1709 C C . HIS A 1 222 ? -14.739 -16.225 13.234 1.00 61.38 222 HIS A C 1
ATOM 1711 O O . HIS A 1 222 ? -13.758 -15.870 12.582 1.00 61.38 222 HIS A O 1
ATOM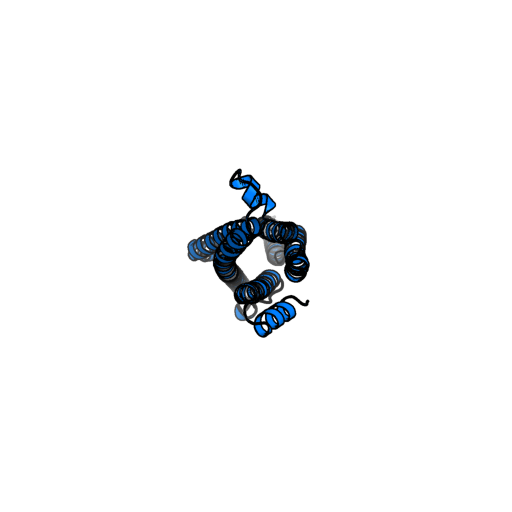 1717 N N . GLU A 1 223 ? -14.606 -16.955 14.345 1.00 61.59 223 GLU A N 1
ATOM 1718 C CA . GLU A 1 223 ? -13.318 -17.283 14.978 1.00 61.59 223 GLU A CA 1
ATOM 1719 C C . GLU A 1 223 ? -12.316 -17.962 14.014 1.00 61.59 223 GLU A C 1
ATOM 1721 O O . GLU A 1 223 ? -11.102 -17.782 14.114 1.00 61.59 223 GLU A O 1
ATOM 1726 N N . SER A 1 224 ? -12.808 -18.720 13.027 1.00 62.19 224 SER A N 1
ATOM 1727 C CA . SER A 1 224 ? -11.988 -19.341 11.976 1.00 62.19 224 SER A CA 1
ATOM 1728 C C . SER A 1 224 ? -11.381 -18.332 10.994 1.00 62.19 224 SER A C 1
ATOM 1730 O O . SER A 1 224 ? -10.284 -18.565 10.484 1.00 62.19 224 SER A O 1
ATOM 1732 N N . VAL A 1 225 ? -12.064 -17.215 10.748 1.00 61.09 225 VAL A N 1
ATOM 1733 C CA . VAL A 1 225 ? -11.631 -16.138 9.851 1.00 61.09 225 VAL A CA 1
ATOM 1734 C C . VAL A 1 225 ? -10.586 -15.264 10.543 1.00 61.09 225 VAL A C 1
ATOM 1736 O O . VAL A 1 225 ? -9.552 -14.966 9.945 1.00 61.09 225 VAL A O 1
ATOM 1739 N N . VAL A 1 226 ? -10.768 -14.987 11.837 1.00 60.50 226 VAL A N 1
ATOM 1740 C CA . VAL A 1 226 ? -9.761 -14.319 12.680 1.00 60.50 226 VAL A CA 1
ATOM 1741 C C . VAL A 1 226 ? -8.471 -15.144 12.753 1.00 60.50 226 VAL A C 1
ATOM 1743 O O . VAL A 1 226 ? -7.381 -14.618 12.540 1.00 60.50 226 VAL A O 1
ATOM 1746 N N . ARG A 1 227 ? -8.567 -16.468 12.954 1.00 59.41 227 ARG A N 1
ATOM 1747 C CA . ARG A 1 227 ? -7.397 -17.371 12.931 1.00 59.41 227 ARG A CA 1
ATOM 1748 C C . ARG A 1 227 ? -6.692 -17.400 11.572 1.00 59.41 227 ARG A C 1
ATOM 1750 O O . ARG A 1 227 ? -5.468 -17.483 11.526 1.00 59.41 227 ARG A O 1
ATOM 1757 N N . ALA A 1 228 ? -7.430 -17.319 10.466 1.00 60.62 228 ALA A N 1
ATOM 1758 C CA . ALA A 1 228 ? -6.834 -17.235 9.133 1.00 60.62 228 ALA A CA 1
ATOM 1759 C C . ALA A 1 228 ? -6.108 -15.895 8.906 1.00 60.62 228 ALA A C 1
ATOM 1761 O O . ALA A 1 228 ? -5.015 -15.887 8.337 1.00 60.62 228 ALA A O 1
ATOM 1762 N N . ALA A 1 229 ? -6.667 -14.784 9.398 1.00 59.88 229 ALA A N 1
ATOM 1763 C CA . ALA A 1 229 ? -6.021 -13.473 9.372 1.00 59.88 229 ALA A CA 1
ATOM 1764 C C . ALA A 1 229 ? -4.717 -13.465 10.188 1.00 59.88 229 ALA A C 1
ATOM 1766 O O . ALA A 1 229 ? -3.689 -13.003 9.700 1.00 59.88 229 ALA A O 1
ATOM 1767 N N . LEU A 1 230 ? -4.730 -14.057 11.386 1.00 58.97 230 LEU A N 1
ATOM 1768 C CA . LEU A 1 230 ? -3.553 -14.217 12.248 1.00 58.97 230 LEU A CA 1
ATOM 1769 C C . LEU A 1 230 ? -2.405 -14.954 11.547 1.00 58.97 230 LEU A C 1
ATOM 1771 O O . LEU A 1 230 ? -1.285 -14.447 11.483 1.00 58.97 230 LEU A O 1
ATOM 1775 N N . VAL A 1 231 ? -2.706 -16.091 10.908 1.00 60.28 231 VAL A N 1
ATOM 1776 C CA . VAL A 1 231 ? -1.723 -16.867 10.133 1.00 60.28 231 VAL A CA 1
ATOM 1777 C C . VAL A 1 231 ? -1.153 -16.059 8.963 1.00 60.28 231 VAL A C 1
ATOM 1779 O O . VAL A 1 231 ? 0.039 -16.158 8.670 1.00 60.28 231 VAL A O 1
ATOM 1782 N N . LEU A 1 232 ? -1.974 -15.240 8.298 1.00 57.69 232 LEU A N 1
ATOM 1783 C CA . LEU A 1 232 ? -1.528 -14.367 7.207 1.00 57.69 232 LEU A CA 1
ATOM 1784 C C . LEU A 1 232 ? -0.605 -13.238 7.690 1.00 57.69 232 LEU A C 1
ATOM 1786 O O . LEU A 1 232 ? 0.294 -12.839 6.947 1.00 57.69 232 LEU A O 1
ATOM 1790 N N . PHE A 1 233 ? -0.790 -12.756 8.920 1.00 55.16 233 PHE A N 1
ATOM 1791 C CA . PHE A 1 233 ? 0.057 -11.730 9.535 1.00 55.16 233 PHE A CA 1
ATOM 1792 C C . PHE A 1 233 ? 1.246 -12.280 10.332 1.00 55.16 233 PHE A C 1
ATOM 1794 O O . PHE A 1 233 ? 2.100 -11.501 10.752 1.00 55.16 233 PHE A O 1
ATOM 1801 N N . GLY A 1 234 ? 1.359 -13.605 10.468 1.00 50.47 234 GLY A N 1
ATOM 1802 C CA . GLY A 1 234 ? 2.454 -14.261 11.183 1.00 50.47 234 GLY A CA 1
ATOM 1803 C C . GLY A 1 234 ? 2.370 -14.125 12.706 1.00 50.47 234 GLY A C 1
ATOM 1804 O O . GLY A 1 234 ? 3.415 -14.161 13.358 1.00 50.47 234 GLY A O 1
ATOM 1805 N N . ALA A 1 235 ? 1.158 -13.947 13.239 1.00 43.03 235 ALA A N 1
ATOM 1806 C CA . ALA A 1 235 ? 0.852 -13.911 14.669 1.00 43.03 235 ALA A CA 1
ATOM 1807 C C . ALA A 1 235 ? 0.347 -15.274 15.169 1.00 43.03 235 ALA A C 1
ATOM 1809 O O . ALA A 1 235 ? -0.410 -15.942 14.423 1.00 43.03 235 ALA A O 1
#

Radius of gyration: 23.79 Å; Cα contacts (8 Å, |Δi|>4): 249; chains: 1; bounding box: 70×37×68 Å

Mean predicted aligned error: 11.28 Å

Organism: NCBI:txid1486918